Protein AF-A0A7W1RB55-F1 (afdb_monomer_lite)

Secondary structure (DSSP, 8-state):
---PPPPPPPPPPPS-PPPHHHHHHHHHHHHHHHHHHHHHHH-GGG--HHHHHHHHT--HHHHHTT-SSHHHHHHHHHHHHHHHHHHHHHHHHHHTTT-HHHHHHHHHHHHHHHHHH-HHHHHHHHTGGGGS-HHHHHHHHHHHHHHHHHHHGGGGG--SSSPPPTTHHHHHHHHHHHHHHHHHHS-----GGGGHHHHHHHHHHHHH-HHHHHHHHHSPPP-S-S-TTTHHHHS---TTTT--S---HHHHHHHHHHHHSTTB-HHHHHHHHT---HHHHHHHHHHHHHTTSEEE-SS-S-TTPPP-EEE-HHHHHHHHHH---

Radius of gyration: 25.39 Å; chains: 1; bounding box: 71×50×86 Å

pLDDT: mean 78.67, std 19.85, range [30.52, 98.31]

Foldseek 3Di:
DDDDDDDDDDDDDDDDDDPPVVVLVLLLVLLLVQLLVQCLVPNQVPDAPVSSCVSSVHDPVSCVVPAVGSLRSLLVSLVVLVVVLVVQLQVQLPVVPPPLLNSNLRSVLSNLVVCLVCVSSLCSNQPRLVVSDDVSVVVNVVVLVVQLVSLLVLQVVAPDPDGDPPCLSVVLSVVVSVVSNVVSPDPDPDRSLVCSLVSSLSSCCRRHHNVSSVVSVVDDRPPPPPCPPVVVPDDDDDLCPPPPDDCDPLNLQLLVQCVVPFFDFLVSSCVSSVPPDSVVSVVSQVSCVVVQQKDWPFPDPDPPTTTGIHGDPSNVSVNVVPPDD

Sequence (325 aa):
MYKTRAATPRLRPGPNGLPRGQVTEIQRSRMLAAAVDAVEEVGYARMTVAQVISRARVSRKTFYDVFADREDCFLAAFEQAVSQTRLIAREAYEREGDVWREGVRAALGRLLMFMDEEPGLAKLCVVEALAAGEKVLERRAQLLDEIAAVIDQGRHLTNTTREPPAVTAEGIVGGIFAVLHTRLLDEADEPLTDLLGPLMSMIVLPYLGARAASRELARPAMEVARDRQTRSQTRSRDPLEGLNMRLTYRTVRVLMVIAEHPGASNREIAEGSGIIDQGQISKLLNRLGRLNLVENRGEGQEKGAANAWHLTARGAQVERATRPR

Structure (mmCIF, N/CA/C/O backbone):
data_AF-A0A7W1RB55-F1
#
_entry.id   AF-A0A7W1RB55-F1
#
loop_
_atom_site.group_PDB
_atom_site.id
_atom_site.type_symbol
_atom_site.label_atom_id
_atom_site.label_alt_id
_atom_site.label_comp_id
_atom_site.label_asym_id
_atom_site.label_entity_id
_atom_site.label_seq_id
_atom_site.pdbx_PDB_ins_code
_atom_site.Cartn_x
_atom_site.Cartn_y
_atom_site.Cartn_z
_atom_site.occupancy
_atom_site.B_iso_or_equiv
_atom_site.auth_seq_id
_atom_site.auth_comp_id
_atom_site.auth_asym_id
_atom_site.auth_atom_id
_atom_site.pdbx_PDB_model_num
ATOM 1 N N . MET A 1 1 ? -48.364 18.499 55.612 1.00 36.53 1 MET A N 1
ATOM 2 C CA . MET A 1 1 ? -47.836 19.137 54.384 1.00 36.53 1 MET A CA 1
ATOM 3 C C . MET A 1 1 ? -46.536 18.448 53.982 1.00 36.53 1 MET A C 1
ATOM 5 O O . MET A 1 1 ? -45.501 18.749 54.557 1.00 36.53 1 MET A O 1
ATOM 9 N N . TYR A 1 2 ? -46.585 17.503 53.041 1.00 31.05 2 TYR A N 1
ATOM 10 C CA . TYR A 1 2 ? -45.396 16.899 52.425 1.00 31.05 2 TYR A CA 1
ATOM 11 C C . TYR A 1 2 ? -45.150 17.605 51.084 1.00 31.05 2 TYR A C 1
ATOM 13 O O . TYR A 1 2 ? -46.029 17.592 50.225 1.00 31.05 2 TYR A O 1
ATOM 21 N N . LYS A 1 3 ? -43.995 18.261 50.909 1.00 35.81 3 LYS A N 1
ATOM 22 C CA . LYS A 1 3 ? -43.579 18.844 49.621 1.00 35.81 3 LYS A CA 1
ATOM 23 C C . LYS A 1 3 ? -42.701 17.843 48.871 1.00 35.81 3 LYS A C 1
ATOM 25 O O . LYS A 1 3 ? -41.594 17.527 49.299 1.00 35.81 3 LYS A O 1
ATOM 30 N N . THR A 1 4 ? -43.223 17.366 47.748 1.00 34.31 4 THR A N 1
ATOM 31 C CA . THR A 1 4 ? -42.563 16.506 46.763 1.00 34.31 4 THR A CA 1
ATOM 32 C C . THR A 1 4 ? -41.369 17.222 46.128 1.00 34.31 4 THR A C 1
ATOM 34 O O . THR A 1 4 ? -41.477 18.358 45.669 1.00 34.31 4 THR A O 1
ATOM 37 N N . ARG A 1 5 ? -40.218 16.544 46.109 1.00 33.59 5 ARG A N 1
ATOM 38 C CA . ARG A 1 5 ? -38.954 16.997 45.515 1.00 33.59 5 ARG A CA 1
ATOM 39 C C . ARG A 1 5 ? -39.072 16.918 43.985 1.00 33.59 5 ARG A C 1
ATOM 41 O O . ARG A 1 5 ? -39.299 15.838 43.447 1.00 33.59 5 ARG A O 1
ATOM 48 N N . ALA A 1 6 ? -38.969 18.056 43.301 1.00 37.09 6 ALA A N 1
ATOM 49 C CA . ALA A 1 6 ? -39.063 18.144 41.844 1.00 37.09 6 ALA A CA 1
ATOM 50 C C . ALA A 1 6 ? -37.871 17.448 41.160 1.00 37.09 6 ALA A C 1
ATOM 52 O O . ALA A 1 6 ? -36.720 17.631 41.557 1.00 37.09 6 ALA A O 1
ATOM 53 N N . ALA A 1 7 ? -38.175 16.644 40.141 1.00 37.16 7 ALA A N 1
ATOM 54 C CA . ALA A 1 7 ? -37.214 15.927 39.314 1.00 37.16 7 ALA A CA 1
ATOM 55 C C . ALA A 1 7 ? -36.426 16.884 38.404 1.00 37.16 7 ALA A C 1
ATOM 57 O O . ALA A 1 7 ? -36.996 17.774 37.773 1.00 37.16 7 ALA A O 1
ATOM 58 N N . THR A 1 8 ? -35.114 16.674 38.314 1.00 34.88 8 THR A N 1
ATOM 59 C CA . THR A 1 8 ? -34.203 17.426 37.446 1.00 34.88 8 THR A CA 1
ATOM 60 C C . THR A 1 8 ? -34.515 17.141 35.967 1.00 34.88 8 THR A C 1
ATOM 62 O O . THR A 1 8 ? -34.673 15.969 35.605 1.00 34.88 8 THR A O 1
ATOM 65 N N . PRO A 1 9 ? -34.592 18.152 35.080 1.00 35.19 9 PRO A N 1
ATOM 66 C CA . PRO A 1 9 ? -34.928 17.927 33.678 1.00 35.19 9 PRO A CA 1
ATOM 67 C C . PRO A 1 9 ? -33.814 17.158 32.960 1.00 35.19 9 PRO A C 1
ATOM 69 O O . PRO A 1 9 ? -32.641 17.521 33.039 1.00 35.19 9 PRO A O 1
ATOM 72 N N . ARG A 1 10 ? -34.188 16.115 32.210 1.00 37.53 10 ARG A N 1
ATOM 73 C CA . ARG A 1 10 ? -33.305 15.469 31.230 1.00 37.53 10 ARG A CA 1
ATOM 74 C C . ARG A 1 10 ? -32.925 16.497 30.159 1.00 37.53 10 ARG A C 1
ATOM 76 O O . ARG A 1 10 ? -33.803 17.022 29.474 1.00 37.53 10 ARG A O 1
ATOM 83 N N . LEU A 1 11 ? -31.628 16.776 30.034 1.00 37.38 11 LEU A N 1
ATOM 84 C CA . LEU A 1 11 ? -31.062 17.643 28.999 1.00 37.38 11 LEU A CA 1
ATOM 85 C C . LEU A 1 11 ? -31.435 17.101 27.610 1.00 37.38 11 LEU A C 1
ATOM 87 O O . LEU A 1 11 ? -31.194 15.933 27.301 1.00 37.38 11 LEU A O 1
ATOM 91 N N . ARG A 1 12 ? -32.059 17.953 26.791 1.00 32.38 12 ARG A N 1
ATOM 92 C CA . ARG A 1 12 ? -32.382 17.663 25.389 1.00 32.38 12 ARG A CA 1
ATOM 93 C C . ARG A 1 12 ? -31.097 17.744 24.546 1.00 32.38 12 ARG A C 1
ATOM 95 O O . ARG A 1 12 ? -30.298 18.645 24.800 1.00 32.38 12 ARG A O 1
ATOM 102 N N . PRO A 1 13 ? -30.888 16.863 23.551 1.00 37.62 13 PRO A N 1
ATOM 103 C CA . PRO A 1 13 ? -29.784 17.004 22.602 1.00 37.62 13 PRO A CA 1
ATOM 104 C C . PRO A 1 13 ? -29.883 18.346 21.861 1.00 37.62 13 PRO A C 1
ATOM 106 O O . PRO A 1 13 ? -30.971 18.722 21.422 1.00 37.62 13 PRO A O 1
ATOM 109 N N . GLY A 1 14 ? -28.767 19.075 21.770 1.00 32.59 14 GLY A N 1
ATOM 110 C CA . GLY A 1 14 ? -28.704 20.404 21.155 1.00 32.59 14 GLY A CA 1
ATOM 111 C C . GLY A 1 14 ? -28.947 20.401 19.634 1.00 32.59 14 GLY A C 1
ATOM 112 O O . GLY A 1 14 ? -28.863 19.347 19.003 1.00 32.59 14 GLY A O 1
ATOM 113 N N . PRO A 1 15 ? -29.227 21.569 19.025 1.00 32.97 15 PRO A N 1
ATOM 114 C CA . PRO A 1 15 ? -29.816 21.664 17.683 1.00 32.97 15 PRO A CA 1
ATOM 115 C C . PRO A 1 15 ? -28.888 21.315 16.504 1.00 32.97 15 PRO A C 1
ATOM 117 O O . PRO A 1 15 ? -29.366 21.246 15.380 1.00 32.97 15 PRO A O 1
ATOM 120 N N . ASN A 1 16 ? -27.595 21.057 16.737 1.00 39.34 16 ASN A N 1
ATOM 121 C CA . ASN A 1 16 ? -26.584 20.876 15.683 1.00 39.34 16 ASN A CA 1
ATOM 122 C C . ASN A 1 16 ? -25.880 19.508 15.760 1.00 39.34 16 ASN A C 1
ATOM 124 O O . ASN A 1 16 ? -24.653 19.417 15.752 1.00 39.34 16 ASN A O 1
ATOM 128 N N . GLY A 1 17 ? -26.646 18.421 15.868 1.00 36.72 17 GLY A N 1
ATOM 129 C CA . GLY A 1 17 ? -26.086 17.080 15.692 1.00 36.72 17 GLY A CA 1
ATOM 130 C C . GLY A 1 17 ? -25.611 16.883 14.250 1.00 36.72 17 GLY A C 1
ATOM 131 O O . GLY A 1 17 ? -26.378 17.128 13.322 1.00 36.72 17 GLY A O 1
ATOM 132 N N . LEU A 1 18 ? -24.365 16.430 14.059 1.00 40.31 18 LEU A N 1
ATOM 133 C CA . LEU A 1 18 ? -23.869 15.999 12.747 1.00 40.31 18 LEU A CA 1
ATOM 134 C C . LEU A 1 18 ? -24.884 15.018 12.117 1.00 40.31 18 LEU A C 1
ATOM 136 O O . LEU A 1 18 ? -25.368 14.125 12.826 1.00 40.31 18 LEU A O 1
ATOM 140 N N . PRO A 1 19 ? -25.219 15.154 10.818 1.00 43.97 19 PRO A N 1
ATOM 141 C CA . PRO A 1 19 ? -26.064 14.203 10.107 1.00 43.97 19 PRO A CA 1
ATOM 142 C C . PRO A 1 19 ? -25.619 12.768 10.392 1.00 43.97 19 PRO A C 1
ATOM 144 O O . PRO A 1 19 ? -24.421 12.483 10.413 1.00 43.97 19 PRO A O 1
ATOM 147 N N . ARG A 1 20 ? -26.570 11.846 10.597 1.00 51.53 20 ARG A N 1
ATOM 148 C CA . ARG A 1 20 ? -26.267 10.452 10.977 1.00 51.53 20 ARG A CA 1
ATOM 149 C C . ARG A 1 20 ? -25.202 9.805 10.078 1.00 51.53 20 ARG A C 1
ATOM 151 O O . ARG A 1 20 ? -24.333 9.123 10.600 1.00 51.53 20 ARG A O 1
ATOM 158 N N . GLY A 1 21 ? -25.210 10.101 8.775 1.00 42.06 21 GLY A N 1
ATOM 159 C CA . GLY A 1 21 ? -24.186 9.633 7.833 1.00 42.06 21 GLY A CA 1
ATOM 160 C C . GLY A 1 21 ? -22.769 10.149 8.121 1.00 42.06 21 GLY A C 1
ATOM 161 O O . GLY A 1 21 ? -21.821 9.376 8.062 1.00 42.06 21 GLY A O 1
ATOM 162 N N . GLN A 1 22 ? -22.609 11.414 8.525 1.00 43.72 22 GLN A N 1
ATOM 163 C CA . GLN A 1 22 ? -21.301 11.970 8.904 1.00 43.72 22 GLN A CA 1
ATOM 164 C C . GLN A 1 22 ? -20.783 11.374 10.219 1.00 43.72 22 GLN A C 1
ATOM 166 O O . GLN A 1 22 ? -19.585 11.147 10.371 1.00 43.72 22 GLN A O 1
ATOM 171 N N . VAL A 1 23 ? -21.677 11.078 11.169 1.00 53.38 23 VAL A N 1
ATOM 172 C CA . VAL A 1 23 ? -21.309 10.384 12.415 1.00 53.38 23 VAL A CA 1
ATOM 173 C C . VAL A 1 23 ? -20.821 8.966 12.120 1.00 53.38 23 VAL A C 1
ATOM 175 O O . VAL A 1 23 ? -19.808 8.550 12.682 1.00 53.38 23 VAL A O 1
ATOM 178 N N . THR A 1 24 ? -21.509 8.248 11.230 1.00 68.69 24 THR A N 1
ATOM 179 C CA . THR A 1 24 ? -21.114 6.904 10.797 1.00 68.69 24 THR A CA 1
ATOM 180 C C . THR A 1 24 ? -19.767 6.921 10.079 1.00 68.69 24 THR A C 1
ATOM 182 O O . THR A 1 24 ? -18.925 6.083 10.387 1.00 68.69 24 THR A O 1
ATOM 185 N N . GLU A 1 25 ? -19.509 7.903 9.211 1.00 66.19 25 GLU A N 1
ATOM 186 C CA . GLU A 1 25 ? -18.226 8.018 8.508 1.00 66.19 25 GLU A CA 1
ATOM 187 C C . GLU A 1 25 ? -17.067 8.299 9.472 1.00 66.19 25 GLU A C 1
ATOM 189 O O . GLU A 1 25 ? -16.068 7.588 9.475 1.00 66.19 25 GLU A O 1
ATOM 194 N N . ILE A 1 26 ? -17.232 9.243 10.405 1.00 66.56 26 ILE A N 1
ATOM 195 C CA . ILE A 1 26 ? -16.213 9.527 11.429 1.00 66.56 26 ILE A CA 1
ATOM 196 C C . ILE A 1 26 ? -15.944 8.294 12.308 1.00 66.56 26 ILE A C 1
ATOM 198 O O . ILE A 1 26 ? -14.805 8.042 12.714 1.00 66.56 26 ILE A O 1
ATOM 202 N N . GLN A 1 27 ? -16.982 7.523 12.645 1.00 71.38 27 GLN A N 1
ATOM 203 C CA . GLN A 1 27 ? -16.829 6.271 13.389 1.00 71.38 27 GLN A CA 1
ATOM 204 C C . GLN A 1 27 ? -16.103 5.211 12.560 1.00 71.38 27 GLN A C 1
ATOM 206 O O . GLN A 1 27 ? -15.213 4.551 13.097 1.00 71.38 27 GLN A O 1
ATOM 211 N N . ARG A 1 28 ? -16.429 5.089 11.269 1.00 80.56 28 ARG A N 1
ATOM 212 C CA . ARG A 1 28 ? -15.748 4.206 10.321 1.00 80.56 28 ARG A CA 1
ATOM 213 C C . ARG A 1 28 ? -14.266 4.553 10.245 1.00 80.56 28 ARG A C 1
ATOM 215 O O . ARG A 1 28 ? -13.452 3.697 10.575 1.00 80.56 28 ARG A O 1
ATOM 222 N N . SER A 1 29 ? -13.901 5.805 9.964 1.00 76.38 29 SER A N 1
ATOM 223 C CA . SER A 1 29 ? -12.493 6.225 9.888 1.00 76.38 29 SER A CA 1
ATOM 224 C C . SER A 1 29 ? -11.733 5.965 11.196 1.00 76.38 29 SER A C 1
ATOM 226 O O . SER A 1 29 ? -10.581 5.537 11.175 1.00 76.38 29 SER A O 1
ATOM 228 N N . ARG A 1 30 ? -12.375 6.160 12.360 1.00 80.56 30 ARG A N 1
ATOM 229 C CA . ARG A 1 30 ? -11.776 5.834 13.670 1.00 80.56 30 ARG A CA 1
ATOM 230 C C . ARG A 1 30 ? -11.544 4.340 13.865 1.00 80.56 30 ARG A C 1
ATOM 232 O O . ARG A 1 30 ? -10.548 3.976 14.484 1.00 80.56 30 ARG A O 1
ATOM 239 N N . MET A 1 31 ? -12.458 3.493 13.397 1.00 85.94 31 MET A N 1
ATOM 240 C CA . MET A 1 31 ? -12.297 2.038 13.450 1.00 85.94 31 MET A CA 1
ATOM 241 C C . MET A 1 31 ? -11.180 1.566 12.520 1.00 85.94 31 MET A C 1
ATOM 243 O O . MET A 1 31 ? -10.375 0.746 12.946 1.00 85.94 31 MET A O 1
ATOM 247 N N . LEU A 1 32 ? -11.069 2.139 11.319 1.00 87.12 32 LEU A N 1
ATOM 248 C CA . LEU A 1 32 ? -9.989 1.818 10.382 1.00 87.12 32 LEU A CA 1
ATOM 249 C C . LEU A 1 32 ? -8.620 2.228 10.937 1.00 87.12 32 LEU A C 1
ATOM 251 O O . LEU A 1 32 ? -7.720 1.399 11.001 1.00 87.12 32 LEU A O 1
ATOM 255 N N . ALA A 1 33 ? -8.484 3.452 11.457 1.00 81.12 33 ALA A N 1
ATOM 256 C CA . ALA A 1 33 ? -7.250 3.886 12.118 1.00 81.12 33 ALA A CA 1
ATOM 257 C C . ALA A 1 33 ? -6.893 2.997 13.326 1.00 81.12 33 ALA A C 1
ATOM 259 O O . ALA A 1 33 ? -5.743 2.617 13.510 1.00 81.12 33 ALA A O 1
ATOM 260 N N . ALA A 1 34 ? -7.889 2.604 14.126 1.00 84.50 34 ALA A N 1
ATOM 261 C CA . ALA A 1 34 ? -7.686 1.695 15.251 1.00 84.50 34 ALA A CA 1
ATOM 262 C C . ALA A 1 34 ? -7.273 0.275 14.828 1.00 84.50 34 ALA A C 1
ATOM 264 O O . ALA A 1 34 ? -6.582 -0.396 15.596 1.00 84.50 34 ALA A O 1
ATOM 265 N N . ALA A 1 35 ? -7.710 -0.189 13.655 1.00 86.50 35 ALA A N 1
ATOM 266 C CA . ALA A 1 35 ? -7.278 -1.457 13.079 1.00 86.50 35 ALA A CA 1
ATOM 267 C C . ALA A 1 35 ? -5.817 -1.377 12.623 1.00 86.50 35 ALA A C 1
ATOM 269 O O . ALA A 1 35 ? -5.037 -2.243 13.008 1.00 86.50 35 ALA A O 1
ATOM 270 N N . VAL A 1 36 ? -5.424 -0.308 11.918 1.00 83.25 36 VAL A N 1
ATOM 271 C CA . VAL A 1 36 ? -4.020 -0.050 11.540 1.00 83.25 36 VAL A CA 1
ATOM 272 C C . VAL A 1 36 ? -3.124 -0.037 12.781 1.00 83.25 36 VAL A C 1
ATOM 274 O O . VAL A 1 36 ? -2.161 -0.793 12.837 1.00 83.25 36 VAL A O 1
ATOM 277 N N . ASP A 1 37 ? -3.491 0.733 13.811 1.00 83.44 37 ASP A N 1
ATOM 278 C CA . ASP A 1 37 ? -2.740 0.811 15.073 1.00 83.44 37 ASP A CA 1
ATOM 279 C C . ASP A 1 37 ? -2.620 -0.562 15.761 1.00 83.44 37 ASP A C 1
ATOM 281 O O . ASP A 1 37 ? -1.588 -0.896 16.339 1.00 83.44 37 ASP A O 1
ATOM 285 N N . ALA A 1 38 ? -3.688 -1.366 15.743 1.00 86.50 38 ALA A N 1
ATOM 286 C CA . ALA A 1 38 ? -3.674 -2.692 16.353 1.00 86.50 38 ALA A CA 1
ATOM 287 C C . ALA A 1 38 ? -2.774 -3.665 15.580 1.00 86.50 38 ALA A C 1
ATOM 289 O O . ALA A 1 38 ? -2.050 -4.440 16.198 1.00 86.50 38 ALA A O 1
ATOM 290 N N . VAL A 1 39 ? -2.819 -3.624 14.250 1.00 84.75 39 VAL A N 1
ATOM 291 C CA . VAL A 1 39 ? -1.980 -4.448 13.374 1.00 84.75 39 VAL A CA 1
ATOM 292 C C . VAL A 1 39 ? -0.514 -4.053 13.511 1.00 84.75 39 VAL A C 1
ATOM 294 O O . VAL A 1 39 ? 0.329 -4.927 13.646 1.00 84.75 39 VAL A O 1
ATOM 297 N N . GLU A 1 40 ? -0.211 -2.759 13.563 1.00 83.81 40 GLU A N 1
ATOM 298 C CA . GLU A 1 40 ? 1.147 -2.254 13.787 1.00 83.81 40 GLU A CA 1
ATOM 299 C C . GLU A 1 40 ? 1.728 -2.755 15.123 1.00 83.81 40 GLU A C 1
ATOM 301 O O . GLU A 1 40 ? 2.895 -3.131 15.196 1.00 83.81 40 GLU A O 1
ATOM 306 N N . GLU A 1 41 ? 0.909 -2.801 16.179 1.00 85.00 41 GLU A N 1
ATOM 307 C CA . GLU A 1 41 ? 1.349 -3.207 17.518 1.00 85.00 41 GLU A CA 1
ATOM 308 C C . GLU A 1 41 ? 1.471 -4.730 17.684 1.00 85.00 41 GLU A C 1
ATOM 310 O O . GLU A 1 41 ? 2.414 -5.213 18.312 1.00 85.00 41 GLU A O 1
ATOM 315 N N . VAL A 1 42 ? 0.496 -5.502 17.188 1.00 85.38 42 VAL A N 1
ATOM 316 C CA . VAL A 1 42 ? 0.405 -6.942 17.489 1.00 85.38 42 VAL A CA 1
ATOM 317 C C . VAL A 1 42 ? 0.353 -7.853 16.264 1.00 85.38 42 VAL A C 1
ATOM 319 O O . VAL A 1 42 ? 0.407 -9.071 16.453 1.00 85.38 42 VAL A O 1
ATOM 322 N N . GLY A 1 43 ? 0.301 -7.316 15.048 1.00 87.88 43 GLY A N 1
ATOM 323 C CA . GLY A 1 43 ? 0.075 -8.060 13.805 1.00 87.88 43 GLY A CA 1
ATOM 324 C C . GLY A 1 43 ? -1.380 -8.514 13.641 1.00 87.88 43 GLY A C 1
ATOM 325 O O . GLY A 1 43 ? -2.139 -8.628 14.612 1.00 87.88 43 GLY A O 1
ATOM 326 N N . TYR A 1 44 ? -1.790 -8.830 12.412 1.00 92.06 44 TYR A N 1
ATOM 327 C CA . TYR A 1 44 ? -3.155 -9.258 12.102 1.00 92.06 44 TYR A CA 1
ATOM 328 C C . TYR A 1 44 ? -3.545 -10.535 12.847 1.00 92.06 44 TYR A C 1
ATOM 330 O O . TYR A 1 44 ? -4.656 -10.636 13.373 1.00 92.06 44 TYR A O 1
ATOM 338 N N . ALA A 1 45 ? -2.634 -11.508 12.944 1.00 92.56 45 ALA A N 1
ATOM 339 C CA . ALA A 1 45 ? -2.908 -12.796 13.583 1.00 92.56 45 ALA A CA 1
ATOM 340 C C . ALA A 1 45 ? -3.398 -12.648 15.036 1.00 92.56 45 ALA A C 1
ATOM 342 O O . ALA A 1 45 ? -4.232 -13.430 15.490 1.00 92.56 45 ALA A O 1
ATOM 343 N N . ARG A 1 46 ? -2.921 -11.621 15.753 1.00 93.06 46 ARG A N 1
ATOM 344 C CA . ARG A 1 46 ? -3.307 -11.333 17.145 1.00 93.06 46 ARG A CA 1
ATOM 345 C C . ARG A 1 46 ? -4.298 -10.177 17.279 1.00 93.06 46 ARG A C 1
ATOM 347 O O . ARG A 1 46 ? -4.740 -9.897 18.393 1.00 93.06 46 ARG A O 1
ATOM 354 N N . MET A 1 47 ? -4.669 -9.516 16.183 1.00 93.62 47 MET A N 1
ATOM 355 C CA . MET A 1 47 ? -5.670 -8.453 16.196 1.00 93.62 47 MET A CA 1
ATOM 356 C C . MET A 1 47 ? -7.060 -9.015 16.520 1.00 93.62 47 MET A C 1
ATOM 358 O O . MET A 1 47 ? -7.544 -9.956 15.884 1.00 93.62 47 MET A O 1
ATOM 362 N N . THR A 1 48 ? -7.747 -8.371 17.465 1.00 96.44 48 THR A N 1
ATOM 363 C CA . THR A 1 48 ? -9.116 -8.709 17.881 1.00 96.44 48 THR A CA 1
ATOM 364 C C . THR A 1 48 ? -10.089 -7.544 17.689 1.00 96.44 48 THR A C 1
ATOM 366 O O . THR A 1 48 ? -9.732 -6.372 17.805 1.00 96.44 48 THR A O 1
ATOM 369 N N . VAL A 1 49 ? -11.375 -7.853 17.495 1.00 97.56 49 VAL A N 1
ATOM 370 C CA . VAL A 1 49 ? -12.443 -6.835 17.437 1.00 97.56 49 VAL A CA 1
ATOM 371 C C . VAL A 1 49 ? -12.502 -6.007 18.732 1.00 97.56 49 VAL A C 1
ATOM 373 O O . VAL A 1 49 ? -12.711 -4.799 18.692 1.00 97.56 49 VAL A O 1
ATOM 376 N N . ALA A 1 50 ? -12.263 -6.621 19.897 1.00 95.75 50 ALA A N 1
ATOM 377 C CA . ALA A 1 50 ? -12.271 -5.921 21.187 1.00 95.75 50 ALA A CA 1
ATOM 378 C C . ALA A 1 50 ? -11.186 -4.834 21.280 1.00 95.75 50 ALA A C 1
ATOM 380 O O . ALA A 1 50 ? -11.438 -3.737 21.782 1.00 95.75 50 ALA A O 1
ATOM 381 N N . GLN A 1 51 ? -9.997 -5.127 20.757 1.00 91.81 51 GLN A N 1
ATOM 382 C CA . GLN A 1 51 ? -8.890 -4.185 20.628 1.00 91.81 51 GLN A CA 1
ATOM 383 C C . GLN A 1 51 ? -9.252 -2.998 19.725 1.00 91.81 51 GLN A C 1
ATOM 385 O O . GLN A 1 51 ? -9.029 -1.852 20.118 1.00 91.81 51 GLN A O 1
ATOM 390 N N . VAL A 1 52 ? -9.857 -3.259 18.560 1.00 88.88 52 VAL A N 1
ATOM 391 C CA . VAL A 1 52 ? -10.305 -2.207 17.631 1.00 88.88 52 VAL A CA 1
ATOM 392 C C . VAL A 1 52 ? -11.391 -1.344 18.274 1.00 88.88 52 VAL A C 1
ATOM 394 O O . VAL A 1 52 ? -11.254 -0.126 18.313 1.00 88.88 52 VAL A O 1
ATOM 397 N N . ILE A 1 53 ? -12.420 -1.953 18.873 1.00 90.62 53 ILE A N 1
ATOM 398 C CA . ILE A 1 53 ? -13.498 -1.253 19.594 1.00 90.62 53 ILE A CA 1
ATOM 399 C C . ILE A 1 53 ? -12.933 -0.342 20.691 1.00 90.62 53 ILE A C 1
ATOM 401 O O . ILE A 1 53 ? -13.334 0.819 20.801 1.00 90.62 53 ILE A O 1
ATOM 405 N N . SER A 1 54 ? -11.998 -0.859 21.496 1.00 86.19 54 SER A N 1
ATOM 406 C CA . SER A 1 54 ? -11.377 -0.128 22.605 1.00 86.19 54 SER A CA 1
ATOM 407 C C . SER A 1 54 ? -10.586 1.088 22.112 1.00 86.19 54 SER A C 1
ATOM 409 O O . SER A 1 54 ? -10.812 2.209 22.579 1.00 86.19 54 SER A O 1
ATOM 411 N N . ARG A 1 55 ? -9.717 0.899 21.107 1.00 87.50 55 ARG A N 1
ATOM 412 C CA . ARG A 1 55 ? -8.910 1.974 20.502 1.00 87.50 55 ARG A CA 1
ATOM 413 C C . ARG A 1 55 ? -9.782 3.006 19.785 1.00 87.50 55 ARG A C 1
ATOM 415 O O . ARG A 1 55 ? -9.626 4.209 20.005 1.00 87.50 55 ARG A O 1
ATOM 422 N N . ALA A 1 56 ? -10.759 2.543 19.008 1.00 79.19 56 ALA A N 1
ATOM 423 C CA . ALA A 1 56 ? -11.695 3.389 18.281 1.00 79.19 56 ALA A CA 1
ATOM 424 C C . ALA A 1 56 ? -12.698 4.088 19.201 1.00 79.19 56 ALA A C 1
ATOM 426 O O . ALA A 1 56 ? -13.305 5.064 18.770 1.00 79.19 56 ALA A O 1
ATOM 427 N N . ARG A 1 57 ? -12.867 3.640 20.455 1.00 82.50 57 ARG A N 1
ATOM 428 C CA . ARG A 1 57 ? -13.861 4.118 21.435 1.00 82.50 57 ARG A CA 1
ATOM 429 C C . ARG A 1 57 ? -15.279 4.132 20.860 1.00 82.50 57 ARG A C 1
ATOM 431 O O . ARG A 1 57 ? -15.967 5.157 20.891 1.00 82.50 57 ARG A O 1
ATOM 438 N N . VAL A 1 58 ? -15.679 3.002 20.294 1.00 82.50 58 VAL A N 1
ATOM 439 C CA . VAL A 1 58 ? -17.041 2.742 19.810 1.00 82.50 58 VAL A CA 1
ATOM 440 C C . VAL A 1 58 ? -17.680 1.642 20.654 1.00 82.50 58 VAL A C 1
ATOM 442 O O . VAL A 1 58 ? -17.007 1.001 21.458 1.00 82.50 58 VAL A O 1
ATOM 445 N N . SER A 1 59 ? -18.989 1.429 20.523 1.00 84.44 59 SER A N 1
ATOM 446 C CA . SER A 1 59 ? -19.629 0.268 21.147 1.00 84.44 59 SER A CA 1
ATOM 447 C C . SER A 1 59 ? -19.442 -0.979 20.277 1.00 84.44 59 SER A C 1
ATOM 449 O O . SER A 1 59 ? -19.228 -0.874 19.070 1.00 84.44 59 SER A O 1
ATOM 451 N N . ARG A 1 60 ? -19.599 -2.172 20.864 1.00 91.44 60 ARG A N 1
ATOM 452 C CA . ARG A 1 60 ? -19.640 -3.424 20.090 1.00 91.44 60 ARG A CA 1
ATOM 453 C C . ARG A 1 60 ? -20.741 -3.411 19.032 1.00 91.44 60 ARG A C 1
ATOM 455 O O . ARG A 1 60 ? -20.503 -3.856 17.919 1.00 91.44 60 ARG A O 1
ATOM 462 N N . LYS A 1 61 ? -21.917 -2.875 19.372 1.00 90.69 61 LYS A N 1
ATOM 463 C CA . LYS A 1 61 ? -23.029 -2.728 18.429 1.00 90.69 61 LYS A CA 1
ATOM 464 C C . LYS A 1 61 ? -22.622 -1.848 17.243 1.00 90.69 61 LYS A C 1
ATOM 466 O O . LYS A 1 61 ? -22.766 -2.271 16.114 1.00 90.69 61 LYS A O 1
ATOM 471 N N . THR A 1 62 ? -22.013 -0.694 17.514 1.00 88.31 62 THR A N 1
ATOM 472 C CA . THR A 1 62 ? -21.531 0.240 16.482 1.00 88.31 62 THR A CA 1
ATOM 473 C C . THR A 1 62 ? -20.512 -0.394 15.538 1.00 88.31 62 THR A C 1
ATOM 475 O O . THR A 1 62 ? -20.542 -0.101 14.352 1.00 88.31 62 THR A O 1
ATOM 478 N N . PHE A 1 63 ? -19.619 -1.252 16.043 1.00 92.19 63 PHE A N 1
ATOM 479 C CA . PHE A 1 63 ? -18.690 -1.985 15.182 1.00 92.19 63 PHE A CA 1
ATOM 480 C C . PHE A 1 63 ? -19.443 -2.919 14.234 1.00 92.19 63 PHE A C 1
ATOM 482 O O . PHE A 1 63 ? -19.265 -2.817 13.028 1.00 92.19 63 PHE A O 1
ATOM 489 N N . TYR A 1 64 ? -20.326 -3.767 14.770 1.00 94.69 64 TYR A N 1
ATOM 490 C CA . TYR A 1 64 ? -21.071 -4.738 13.961 1.00 94.69 64 TYR A CA 1
ATOM 491 C C . TYR A 1 64 ? -22.158 -4.120 13.070 1.00 94.69 64 TYR A C 1
ATOM 493 O O . TYR A 1 64 ? -22.596 -4.756 12.120 1.00 94.69 64 TYR A O 1
ATOM 501 N N . ASP A 1 65 ? -22.567 -2.878 13.336 1.00 91.25 65 ASP A N 1
ATOM 502 C CA . ASP A 1 65 ? -23.412 -2.103 12.422 1.00 91.25 65 ASP A CA 1
ATOM 503 C C . ASP A 1 65 ? -22.631 -1.662 11.154 1.00 91.25 65 ASP A C 1
ATOM 505 O O . ASP A 1 65 ? -23.253 -1.277 10.166 1.00 91.25 65 ASP A O 1
ATOM 509 N N . VAL A 1 66 ? -21.287 -1.685 11.173 1.00 88.75 66 VAL A N 1
ATOM 510 C CA . VAL A 1 66 ? -20.416 -1.224 10.069 1.00 88.75 66 VAL A CA 1
ATOM 511 C C . VAL A 1 66 ? -19.587 -2.348 9.448 1.00 88.75 66 VAL A C 1
ATOM 513 O O . VAL A 1 66 ? -19.375 -2.321 8.238 1.00 88.75 66 VAL A O 1
ATOM 516 N N . PHE A 1 67 ? -19.112 -3.300 10.253 1.00 96.00 67 PHE A N 1
ATOM 517 C CA . PHE A 1 67 ? -18.250 -4.396 9.819 1.00 96.00 67 PHE A CA 1
ATOM 518 C C . PHE A 1 67 ? -18.766 -5.740 10.316 1.00 96.00 67 PHE A C 1
ATOM 520 O O . PHE A 1 67 ? -19.124 -5.876 11.487 1.00 96.00 67 PHE A O 1
ATOM 527 N N . ALA A 1 68 ? -18.744 -6.752 9.454 1.00 96.00 68 ALA A N 1
ATOM 528 C CA . ALA A 1 68 ? -19.186 -8.095 9.826 1.00 96.00 68 ALA A CA 1
ATOM 529 C C . ALA A 1 68 ? -18.268 -8.733 10.884 1.00 96.00 68 ALA A C 1
ATOM 531 O O . ALA A 1 68 ? -18.734 -9.383 11.820 1.00 96.00 68 ALA A O 1
ATOM 532 N N . ASP A 1 69 ? -16.959 -8.528 10.749 1.00 95.75 69 ASP A N 1
ATOM 533 C CA . ASP A 1 69 ? -15.928 -9.125 11.590 1.00 95.75 69 ASP A CA 1
ATOM 534 C C . ASP A 1 69 ? -14.605 -8.334 11.485 1.00 95.75 69 ASP A C 1
ATOM 536 O O . ASP A 1 69 ? -14.547 -7.204 10.989 1.00 95.75 69 ASP A O 1
ATOM 540 N N . ARG A 1 70 ? -13.521 -8.911 12.016 1.00 95.50 70 ARG A N 1
ATOM 541 C CA . ARG A 1 70 ? -12.183 -8.309 11.969 1.00 95.50 70 ARG A CA 1
ATOM 542 C C . ARG A 1 70 ? -11.554 -8.328 10.570 1.00 95.50 70 ARG A C 1
ATOM 544 O O . ARG A 1 70 ? -10.744 -7.450 10.295 1.00 95.50 70 ARG A O 1
ATOM 551 N N . GLU A 1 71 ? -11.890 -9.314 9.737 1.00 97.38 71 GLU A N 1
ATOM 552 C CA . GLU A 1 71 ? -11.380 -9.437 8.367 1.00 97.38 71 GLU A CA 1
ATOM 553 C C . GLU A 1 71 ? -12.001 -8.345 7.498 1.00 97.38 71 GLU A C 1
ATOM 555 O O . GLU A 1 71 ? -11.280 -7.632 6.814 1.00 97.38 71 GLU A O 1
ATOM 560 N N . ASP A 1 72 ? -13.311 -8.132 7.607 1.00 97.44 72 ASP A N 1
ATOM 561 C CA . ASP A 1 72 ? -14.037 -7.069 6.908 1.00 97.44 72 ASP A CA 1
ATOM 562 C C . ASP A 1 72 ? -13.539 -5.666 7.309 1.00 97.44 72 ASP A C 1
ATOM 564 O O . ASP A 1 72 ? -13.312 -4.794 6.469 1.00 97.44 72 ASP A O 1
ATOM 568 N N . CYS A 1 73 ? -13.263 -5.460 8.602 1.00 95.62 73 CYS A N 1
ATOM 569 C CA . CYS A 1 73 ? -12.647 -4.223 9.085 1.00 95.62 73 CYS A CA 1
ATOM 570 C C . CYS A 1 73 ? -11.217 -4.028 8.547 1.00 95.62 73 CYS A C 1
ATOM 572 O O . CYS A 1 73 ? -10.859 -2.917 8.150 1.00 95.62 73 CYS A O 1
ATOM 574 N N . PHE A 1 74 ? -10.410 -5.094 8.501 1.00 96.38 74 PHE A N 1
ATOM 575 C CA . PHE A 1 74 ? -9.065 -5.042 7.927 1.00 96.38 74 PHE A CA 1
ATOM 576 C C . PHE A 1 74 ? -9.105 -4.765 6.425 1.00 96.38 74 PHE A C 1
ATOM 578 O O . PHE A 1 74 ? -8.375 -3.899 5.954 1.00 96.38 74 PHE A O 1
ATOM 585 N N . LEU A 1 75 ? -9.977 -5.449 5.682 1.00 97.19 75 LEU A N 1
ATOM 586 C CA . LEU A 1 75 ? -10.163 -5.257 4.247 1.00 97.19 75 LEU A CA 1
ATOM 587 C C . LEU A 1 75 ? -10.519 -3.804 3.932 1.00 97.19 75 LEU A C 1
ATOM 589 O O . LEU A 1 75 ? -9.953 -3.210 3.023 1.00 97.19 75 LEU A O 1
ATOM 593 N N . ALA A 1 76 ? -11.398 -3.190 4.723 1.00 94.44 76 ALA A N 1
ATOM 594 C CA . ALA A 1 76 ? -11.726 -1.781 4.556 1.00 94.44 76 ALA A CA 1
ATOM 595 C C . ALA A 1 76 ? -10.532 -0.843 4.835 1.00 94.44 76 ALA A C 1
ATOM 597 O O . ALA A 1 76 ? -10.397 0.180 4.164 1.00 94.44 76 ALA A O 1
ATOM 598 N N . ALA A 1 77 ? -9.653 -1.180 5.788 1.00 89.94 77 ALA A N 1
ATOM 599 C CA . ALA A 1 77 ? -8.422 -0.423 6.033 1.00 89.94 77 ALA A CA 1
ATOM 600 C C . ALA A 1 77 ? -7.412 -0.608 4.886 1.00 89.94 77 ALA A C 1
ATOM 602 O O . ALA A 1 77 ? -6.804 0.366 4.439 1.00 89.94 77 ALA A O 1
ATOM 603 N N . PHE A 1 78 ? -7.288 -1.834 4.374 1.00 93.75 78 PHE A N 1
ATOM 604 C CA . PHE A 1 78 ? -6.494 -2.169 3.196 1.00 93.75 78 PHE A CA 1
ATOM 605 C C . PHE A 1 78 ? -6.969 -1.380 1.968 1.00 93.75 78 PHE A C 1
ATOM 607 O O . PHE A 1 78 ? -6.168 -0.680 1.358 1.00 93.75 78 PHE A O 1
ATOM 614 N N . GLU A 1 79 ? -8.270 -1.372 1.663 1.00 93.50 79 GLU A N 1
ATOM 615 C CA . GLU A 1 79 ? -8.827 -0.600 0.542 1.00 93.50 79 GLU A CA 1
ATOM 616 C C . GLU A 1 79 ? -8.596 0.905 0.677 1.00 93.50 79 GLU A C 1
ATOM 618 O O . GLU A 1 79 ? -8.332 1.587 -0.318 1.00 93.50 79 GLU A O 1
ATOM 623 N N . GLN A 1 80 ? -8.674 1.442 1.897 1.00 88.19 80 GLN A N 1
ATOM 624 C CA . GLN A 1 80 ? -8.373 2.851 2.134 1.00 88.19 80 GLN A CA 1
ATOM 625 C C . GLN A 1 80 ? -6.905 3.162 1.801 1.00 88.19 80 GLN A C 1
ATOM 627 O O . GLN A 1 80 ? -6.635 4.141 1.102 1.00 88.19 80 GLN A O 1
ATOM 632 N N . ALA A 1 81 ? -5.968 2.322 2.246 1.00 87.81 81 ALA A N 1
ATOM 633 C CA . ALA A 1 81 ? -4.545 2.479 1.949 1.00 87.81 81 ALA A CA 1
ATOM 634 C C . ALA A 1 81 ? -4.241 2.286 0.450 1.00 87.81 81 ALA A C 1
ATOM 636 O O . ALA A 1 81 ? -3.497 3.067 -0.149 1.00 87.81 81 ALA A O 1
ATOM 637 N N . VAL A 1 82 ? -4.876 1.306 -0.199 1.00 90.44 82 VAL A N 1
ATOM 638 C CA . VAL A 1 82 ? -4.777 1.079 -1.651 1.00 90.44 82 VAL A CA 1
ATOM 639 C C . VAL A 1 82 ? -5.311 2.276 -2.439 1.00 90.44 82 VAL A C 1
ATOM 641 O O . VAL A 1 82 ? -4.697 2.712 -3.408 1.00 90.44 82 VAL A O 1
ATOM 644 N N . SER A 1 83 ? -6.421 2.872 -2.006 1.00 88.12 83 SER A N 1
ATOM 645 C CA . SER A 1 83 ? -6.987 4.062 -2.653 1.00 88.12 83 SER A CA 1
ATOM 646 C C . SER A 1 83 ? -6.050 5.270 -2.555 1.00 88.12 83 SER A C 1
ATOM 648 O O . SER A 1 83 ? -5.853 5.983 -3.542 1.00 88.12 83 SER A O 1
ATOM 650 N N . GLN A 1 84 ? -5.433 5.482 -1.387 1.00 85.75 84 GLN A N 1
ATOM 651 C CA . GLN A 1 84 ? -4.449 6.548 -1.172 1.00 85.75 84 GLN A CA 1
ATOM 652 C C . GLN A 1 84 ? -3.200 6.348 -2.038 1.00 85.75 84 GLN A C 1
ATOM 654 O O . GLN A 1 84 ? -2.787 7.265 -2.750 1.00 85.75 84 GLN A O 1
ATOM 659 N N . THR A 1 85 ? -2.635 5.139 -2.032 1.00 87.81 85 THR A N 1
ATOM 660 C CA . THR A 1 85 ? -1.441 4.796 -2.822 1.00 87.81 85 THR A CA 1
ATOM 661 C C . THR A 1 85 ? -1.701 4.880 -4.327 1.00 87.81 85 THR A C 1
ATOM 663 O O . THR A 1 85 ? -0.885 5.428 -5.068 1.00 87.81 85 THR A O 1
ATOM 666 N N . ARG A 1 86 ? -2.878 4.445 -4.792 1.00 91.12 86 ARG A N 1
ATOM 667 C CA . ARG A 1 86 ? -3.302 4.582 -6.193 1.00 91.12 86 ARG A CA 1
ATOM 668 C C . ARG A 1 86 ? -3.387 6.044 -6.630 1.00 91.12 86 ARG A C 1
ATOM 670 O O . ARG A 1 86 ? -2.995 6.356 -7.752 1.00 91.12 86 ARG A O 1
ATOM 677 N N . LEU A 1 87 ? -3.904 6.935 -5.781 1.00 89.00 87 LEU A N 1
ATOM 678 C CA . LEU A 1 87 ? -3.988 8.365 -6.086 1.00 89.00 87 LEU A CA 1
ATOM 679 C C . LEU A 1 87 ? -2.592 8.971 -6.280 1.00 89.00 87 LEU A C 1
ATOM 681 O O . LEU A 1 87 ? -2.317 9.523 -7.342 1.00 89.00 87 LEU A O 1
ATOM 685 N N . ILE A 1 88 ? -1.699 8.805 -5.299 1.00 89.00 88 ILE A N 1
ATOM 686 C CA . ILE A 1 88 ? -0.353 9.397 -5.362 1.00 89.00 88 ILE A CA 1
ATOM 687 C C . ILE A 1 88 ? 0.492 8.812 -6.501 1.00 89.00 88 ILE A C 1
ATOM 689 O O . ILE A 1 88 ? 1.269 9.544 -7.113 1.00 89.00 88 ILE A O 1
ATOM 693 N N . ALA A 1 89 ? 0.337 7.518 -6.802 1.00 92.56 89 ALA A N 1
ATOM 694 C CA . ALA A 1 89 ? 1.048 6.854 -7.888 1.00 92.56 89 ALA A CA 1
ATOM 695 C C . ALA A 1 89 ? 0.559 7.351 -9.250 1.00 92.56 89 ALA A C 1
ATOM 697 O O . ALA A 1 89 ? 1.377 7.681 -10.105 1.00 92.56 89 ALA A O 1
ATOM 698 N N . ARG A 1 90 ? -0.764 7.464 -9.433 1.00 92.69 90 ARG A N 1
ATOM 699 C CA . ARG A 1 90 ? -1.362 7.954 -10.679 1.00 92.69 90 ARG A CA 1
ATOM 700 C C . ARG A 1 90 ? -0.960 9.394 -10.970 1.00 92.69 90 ARG A C 1
ATOM 702 O O . ARG A 1 90 ? -0.473 9.667 -12.057 1.00 92.69 90 ARG A O 1
ATOM 709 N N . GLU A 1 91 ? -1.086 10.295 -9.997 1.00 92.00 91 GLU A N 1
ATOM 710 C CA . GLU A 1 91 ? -0.686 11.693 -10.193 1.00 92.00 91 GLU A CA 1
ATOM 711 C C . GLU A 1 91 ? 0.806 11.830 -10.528 1.00 92.00 91 GLU A C 1
ATOM 713 O O . GLU A 1 91 ? 1.200 12.727 -11.269 1.00 92.00 91 GLU A O 1
ATOM 718 N N . ALA A 1 92 ? 1.655 10.970 -9.961 1.00 92.19 92 ALA A N 1
ATOM 719 C CA . ALA A 1 92 ? 3.079 10.954 -10.270 1.00 92.19 92 ALA A CA 1
ATOM 720 C C . ALA A 1 92 ? 3.364 10.422 -11.672 1.00 92.19 92 ALA A C 1
ATOM 722 O O . ALA A 1 92 ? 4.177 11.009 -12.376 1.00 92.19 92 ALA A O 1
ATOM 723 N N . TYR A 1 93 ? 2.667 9.360 -12.075 1.00 94.25 93 TYR A N 1
ATOM 724 C CA . TYR A 1 93 ? 2.755 8.796 -13.414 1.00 94.25 93 TYR A CA 1
ATOM 725 C C . TYR A 1 93 ? 2.339 9.819 -14.480 1.00 94.25 93 TYR A C 1
ATOM 727 O O . TYR A 1 93 ? 3.088 10.084 -15.414 1.00 94.25 93 TYR A O 1
ATOM 735 N N . GLU A 1 94 ? 1.164 10.433 -14.315 1.00 92.69 94 GLU A N 1
ATOM 736 C CA . GLU A 1 94 ? 0.563 11.352 -15.293 1.00 92.69 94 GLU A CA 1
ATOM 737 C C . GLU A 1 94 ? 1.383 12.635 -15.492 1.00 92.69 94 GLU A C 1
ATOM 739 O O . GLU A 1 94 ? 1.393 13.200 -16.586 1.00 92.69 94 GLU A O 1
ATOM 744 N N . ARG A 1 95 ? 2.111 13.093 -14.463 1.00 93.38 95 ARG A N 1
ATOM 745 C CA . ARG A 1 95 ? 2.977 14.282 -14.556 1.00 93.38 95 ARG A CA 1
ATOM 746 C C . ARG A 1 95 ? 4.143 14.120 -15.532 1.00 93.38 95 ARG A C 1
ATOM 748 O O . ARG A 1 95 ? 4.609 15.126 -16.060 1.00 93.38 95 ARG A O 1
ATOM 755 N N . GLU A 1 96 ? 4.590 12.894 -15.784 1.00 92.44 96 GLU A N 1
ATOM 756 C CA . GLU A 1 96 ? 5.700 12.604 -16.703 1.00 92.44 96 GLU A CA 1
ATOM 757 C C . GLU A 1 96 ? 5.244 12.458 -18.171 1.00 92.44 96 GLU A C 1
ATOM 759 O O . GLU A 1 96 ? 6.068 12.263 -19.068 1.00 92.44 96 GLU A O 1
ATOM 764 N N . GLY A 1 97 ? 3.937 12.577 -18.441 1.00 87.00 97 GLY A N 1
ATOM 765 C CA . GLY A 1 97 ? 3.359 12.450 -19.781 1.00 87.00 97 GLY A CA 1
ATOM 766 C C . GLY A 1 97 ? 3.449 11.028 -20.349 1.00 87.00 97 GLY A C 1
ATOM 767 O O . GLY A 1 97 ? 3.387 10.043 -19.618 1.00 87.00 97 GLY A O 1
ATOM 768 N N . ASP A 1 98 ? 3.617 10.911 -21.670 1.00 83.38 98 ASP A N 1
ATOM 769 C CA . ASP A 1 98 ? 3.535 9.629 -22.397 1.00 83.38 98 ASP A CA 1
ATOM 770 C C . ASP A 1 98 ? 4.823 8.780 -22.341 1.00 83.38 98 ASP A C 1
ATOM 772 O O . ASP A 1 98 ? 4.998 7.821 -23.099 1.00 83.38 98 ASP A O 1
ATOM 776 N N . VAL A 1 99 ? 5.766 9.108 -21.452 1.00 89.94 99 VAL A N 1
ATOM 777 C CA . VAL A 1 99 ? 7.016 8.352 -21.312 1.00 89.94 99 VAL A CA 1
ATOM 778 C C . VAL A 1 99 ? 6.854 7.280 -20.237 1.00 89.94 99 VAL A C 1
ATOM 780 O O . VAL A 1 99 ? 7.241 7.482 -19.089 1.00 89.94 99 VAL A O 1
ATOM 783 N N . TRP A 1 100 ? 6.344 6.104 -20.627 1.00 94.81 100 TRP A N 1
ATOM 784 C CA . TRP A 1 100 ? 6.065 4.966 -19.727 1.00 94.81 100 TRP A CA 1
ATOM 785 C C . TRP A 1 100 ? 7.151 4.723 -18.671 1.00 94.81 100 TRP A C 1
ATOM 787 O O . TRP A 1 100 ? 6.848 4.631 -17.488 1.00 94.81 100 TRP A O 1
ATOM 797 N N . ARG A 1 101 ? 8.433 4.666 -19.068 1.00 94.94 101 ARG A N 1
ATOM 798 C CA . ARG A 1 101 ? 9.533 4.421 -18.118 1.00 94.94 101 ARG A CA 1
ATOM 799 C C . ARG A 1 101 ? 9.605 5.491 -17.028 1.00 94.94 101 ARG A C 1
ATOM 801 O O . ARG A 1 101 ? 9.829 5.148 -15.871 1.00 94.94 101 ARG A O 1
ATOM 808 N N . GLU A 1 102 ? 9.473 6.763 -17.397 1.00 95.31 102 GLU A N 1
ATOM 809 C CA . GLU A 1 102 ? 9.552 7.862 -16.431 1.00 95.31 102 GLU A CA 1
ATOM 810 C C . GLU A 1 102 ? 8.283 7.908 -15.570 1.00 95.31 102 GLU A C 1
ATOM 812 O O . GLU A 1 102 ? 8.396 8.027 -14.354 1.00 95.31 102 GLU A O 1
ATOM 817 N N . GLY A 1 103 ? 7.105 7.654 -16.154 1.00 96.44 103 GLY A N 1
ATOM 818 C CA . GLY A 1 103 ? 5.852 7.516 -15.408 1.00 96.44 103 GLY A CA 1
ATOM 819 C C . GLY A 1 103 ? 5.898 6.388 -14.368 1.00 96.44 103 GLY A C 1
ATOM 820 O O . GLY A 1 103 ? 5.593 6.611 -13.195 1.00 96.44 103 GLY A O 1
ATOM 821 N N . VAL A 1 104 ? 6.346 5.183 -14.752 1.00 97.50 104 VAL A N 1
ATOM 822 C CA . VAL A 1 104 ? 6.512 4.049 -13.822 1.00 97.50 104 VAL A CA 1
ATOM 823 C C . VAL A 1 104 ? 7.545 4.375 -12.743 1.00 97.50 104 VAL A C 1
ATOM 825 O O . VAL A 1 104 ? 7.307 4.093 -11.568 1.00 97.50 104 VAL A O 1
ATOM 828 N N . ARG A 1 105 ? 8.664 5.017 -13.108 1.00 97.12 105 ARG A N 1
ATOM 829 C CA . ARG A 1 105 ? 9.685 5.448 -12.144 1.00 97.12 105 ARG A CA 1
ATOM 830 C C . ARG A 1 105 ? 9.128 6.439 -11.125 1.00 97.12 105 ARG A C 1
ATOM 832 O O . ARG A 1 105 ? 9.377 6.273 -9.933 1.00 97.12 105 ARG A O 1
ATOM 839 N N . ALA A 1 106 ? 8.386 7.448 -11.573 1.00 95.88 106 ALA A N 1
ATOM 840 C CA . ALA A 1 106 ? 7.791 8.463 -10.710 1.00 95.88 106 ALA A CA 1
ATOM 841 C C . ALA A 1 106 ? 6.737 7.859 -9.769 1.00 95.88 106 ALA A C 1
ATOM 843 O O . ALA A 1 106 ? 6.753 8.133 -8.566 1.00 95.88 106 ALA A O 1
ATOM 844 N N . ALA A 1 107 ? 5.868 6.988 -10.291 1.00 96.62 107 ALA A N 1
ATOM 845 C CA . ALA A 1 107 ? 4.876 6.265 -9.503 1.00 96.62 107 ALA A CA 1
ATOM 846 C C . ALA A 1 107 ? 5.529 5.389 -8.426 1.00 96.62 107 ALA A C 1
ATOM 848 O O . ALA A 1 107 ? 5.212 5.532 -7.245 1.00 96.62 107 ALA A O 1
ATOM 849 N N . LEU A 1 108 ? 6.483 4.533 -8.812 1.00 97.56 108 LEU A N 1
ATOM 850 C CA . LEU A 1 108 ? 7.205 3.669 -7.878 1.00 97.56 108 LEU A CA 1
ATOM 851 C C . LEU A 1 108 ? 7.961 4.490 -6.831 1.00 97.56 108 LEU A C 1
ATOM 853 O O . LEU A 1 108 ? 7.894 4.182 -5.646 1.00 97.56 108 LEU A O 1
ATOM 857 N N . GLY A 1 109 ? 8.623 5.570 -7.245 1.00 95.50 109 GLY A N 1
ATOM 858 C CA . GLY A 1 109 ? 9.299 6.486 -6.335 1.00 95.50 109 GLY A CA 1
ATOM 859 C C . GLY A 1 109 ? 8.362 7.033 -5.257 1.00 95.50 109 GLY A C 1
ATOM 860 O O . GLY A 1 109 ? 8.660 6.933 -4.067 1.00 95.50 109 GLY A O 1
ATOM 861 N N . ARG A 1 110 ? 7.193 7.554 -5.647 1.00 93.56 110 ARG A N 1
ATOM 862 C CA . ARG A 1 110 ? 6.201 8.073 -4.690 1.00 93.56 110 ARG A CA 1
ATOM 863 C C . ARG A 1 110 ? 5.628 6.998 -3.774 1.00 93.56 110 ARG A C 1
ATOM 865 O O . ARG A 1 110 ? 5.373 7.297 -2.612 1.00 93.56 110 ARG A O 1
ATOM 872 N N . LEU A 1 111 ? 5.462 5.771 -4.263 1.00 93.75 111 LEU A N 1
ATOM 873 C CA . LEU A 1 111 ? 5.038 4.644 -3.433 1.00 93.75 111 LEU A CA 1
ATOM 874 C C . LEU A 1 111 ? 6.099 4.273 -2.391 1.00 93.75 111 LEU A C 1
ATOM 876 O O . LEU A 1 111 ? 5.750 4.098 -1.229 1.00 93.75 111 LEU A O 1
ATOM 880 N N . LEU A 1 112 ? 7.378 4.209 -2.771 1.00 94.06 112 LEU A N 1
ATOM 881 C CA . LEU A 1 112 ? 8.470 3.919 -1.834 1.00 94.06 112 LEU A CA 1
ATOM 882 C C . LEU A 1 112 ? 8.606 5.018 -0.769 1.00 94.06 112 LEU A C 1
ATOM 884 O O . LEU A 1 112 ? 8.713 4.700 0.409 1.00 94.06 112 LEU A O 1
ATOM 888 N N . MET A 1 113 ? 8.497 6.298 -1.155 1.00 87.81 113 MET A N 1
ATOM 889 C CA . MET A 1 113 ? 8.455 7.410 -0.190 1.00 87.81 113 MET A CA 1
ATOM 890 C C . MET A 1 113 ? 7.286 7.283 0.780 1.00 87.81 113 MET A C 1
ATOM 892 O O . MET A 1 113 ? 7.468 7.456 1.976 1.00 87.81 113 MET A O 1
ATOM 896 N N . PHE A 1 114 ? 6.091 6.974 0.273 1.00 86.19 114 PHE A N 1
ATOM 897 C CA . PHE A 1 114 ? 4.921 6.784 1.123 1.00 86.19 114 PHE A CA 1
ATOM 898 C C . PHE A 1 114 ? 5.122 5.629 2.109 1.00 86.19 114 PHE A C 1
ATOM 900 O O . PHE A 1 114 ? 4.717 5.736 3.259 1.00 86.19 114 PHE A O 1
ATOM 907 N N . MET A 1 115 ? 5.766 4.538 1.688 1.00 86.81 115 MET A N 1
ATOM 908 C CA . MET A 1 115 ? 6.062 3.419 2.585 1.00 86.81 115 MET A CA 1
ATOM 909 C C . MET A 1 115 ? 7.093 3.780 3.665 1.00 86.81 115 MET A C 1
ATOM 911 O O . MET A 1 115 ? 6.956 3.304 4.790 1.00 86.81 115 MET A O 1
ATOM 915 N N . ASP A 1 116 ? 8.075 4.630 3.348 1.00 84.56 116 ASP A N 1
ATOM 916 C CA . ASP A 1 116 ? 9.029 5.171 4.327 1.00 84.56 116 ASP A CA 1
ATOM 917 C C . ASP A 1 116 ? 8.369 6.173 5.297 1.00 84.56 116 ASP A C 1
ATOM 919 O O . ASP A 1 116 ? 8.706 6.208 6.481 1.00 84.56 116 ASP A O 1
ATOM 923 N N . GLU A 1 117 ? 7.426 6.989 4.812 1.00 82.50 117 GLU A N 1
ATOM 924 C CA . GLU A 1 117 ? 6.669 7.968 5.609 1.00 82.50 117 GLU A CA 1
ATOM 925 C C . GLU A 1 117 ? 5.619 7.295 6.514 1.00 82.50 117 GLU A C 1
ATOM 927 O O . GLU A 1 117 ? 5.410 7.729 7.646 1.00 82.50 117 GLU A O 1
ATOM 932 N N . GLU A 1 118 ? 4.989 6.216 6.039 1.00 81.12 118 GLU A N 1
ATOM 933 C CA . GLU A 1 118 ? 3.883 5.512 6.699 1.00 81.12 118 GLU A CA 1
ATOM 934 C C . GLU A 1 118 ? 4.165 3.995 6.837 1.00 81.12 118 GLU A C 1
ATOM 936 O O . GLU A 1 118 ? 3.443 3.156 6.275 1.00 81.12 118 GLU A O 1
ATOM 941 N N . PRO A 1 119 ? 5.186 3.588 7.620 1.00 82.19 119 PRO A N 1
ATOM 942 C CA . PRO A 1 119 ? 5.631 2.192 7.707 1.00 82.19 119 PRO A CA 1
ATOM 943 C C . PRO A 1 119 ? 4.557 1.234 8.246 1.00 82.19 119 PRO A C 1
ATOM 945 O O . PRO A 1 119 ? 4.527 0.060 7.872 1.00 82.19 119 PRO A O 1
ATOM 948 N N . GLY A 1 120 ? 3.632 1.715 9.085 1.00 81.81 120 GLY A N 1
ATOM 949 C CA . GLY A 1 120 ? 2.492 0.925 9.563 1.00 81.81 120 GLY A CA 1
ATOM 950 C C . GLY A 1 120 ? 1.520 0.547 8.438 1.00 81.81 120 GLY A C 1
ATOM 951 O O . GLY A 1 120 ? 1.090 -0.605 8.352 1.00 81.81 120 GLY A O 1
ATOM 952 N N . LEU A 1 121 ? 1.223 1.482 7.527 1.00 85.06 121 LEU A N 1
ATOM 953 C CA . LEU A 1 121 ? 0.395 1.211 6.346 1.00 85.06 121 LEU A CA 1
ATOM 954 C C . LEU A 1 121 ? 1.138 0.347 5.323 1.00 85.06 121 LEU A C 1
ATOM 956 O O . LEU A 1 121 ? 0.523 -0.528 4.710 1.00 85.06 121 LEU A O 1
ATOM 960 N N . ALA A 1 122 ? 2.454 0.532 5.183 1.00 87.75 122 ALA A N 1
ATOM 961 C CA . ALA A 1 122 ? 3.292 -0.325 4.349 1.00 87.75 122 ALA A CA 1
ATOM 962 C C . ALA A 1 122 ? 3.246 -1.787 4.822 1.00 87.75 122 ALA A C 1
ATOM 964 O O . ALA A 1 122 ? 2.935 -2.685 4.035 1.00 87.75 122 ALA A O 1
ATOM 965 N N . LYS A 1 123 ? 3.461 -2.029 6.123 1.00 89.00 123 LYS A N 1
ATOM 966 C CA . LYS A 1 123 ? 3.356 -3.364 6.734 1.00 89.00 123 LYS A CA 1
ATOM 967 C C . LYS A 1 123 ? 1.955 -3.947 6.590 1.00 89.00 123 LYS A C 1
ATOM 969 O O . LYS A 1 123 ? 1.832 -5.112 6.216 1.00 89.00 123 LYS A O 1
ATOM 974 N N . LEU A 1 124 ? 0.909 -3.143 6.798 1.00 90.00 124 LEU A N 1
ATOM 975 C CA . LEU A 1 124 ? -0.473 -3.578 6.596 1.00 90.00 124 LEU A CA 1
ATOM 976 C C . LEU A 1 124 ? -0.696 -4.120 5.176 1.00 90.00 124 LEU A C 1
ATOM 978 O O . LEU A 1 124 ? -1.245 -5.208 5.015 1.00 90.00 124 LEU A O 1
ATOM 982 N N . CYS A 1 125 ? -0.252 -3.382 4.154 1.00 92.25 125 CYS A N 1
ATOM 983 C CA . CYS A 1 125 ? -0.512 -3.724 2.754 1.00 92.25 125 CYS A CA 1
ATOM 984 C C . CYS A 1 125 ? 0.381 -4.852 2.218 1.00 92.25 125 CYS A C 1
ATOM 986 O O . CYS A 1 125 ? -0.066 -5.658 1.401 1.00 92.25 125 CYS A O 1
ATOM 988 N N . VAL A 1 126 ? 1.649 -4.900 2.635 1.00 94.06 126 VAL A N 1
ATOM 989 C CA . VAL A 1 126 ? 2.652 -5.810 2.054 1.00 94.06 126 VAL A CA 1
ATOM 990 C C . VAL A 1 126 ? 2.819 -7.087 2.875 1.00 94.06 126 VAL A C 1
ATOM 992 O O . VAL A 1 126 ? 2.919 -8.166 2.289 1.00 94.06 126 VAL A O 1
ATOM 995 N N . VAL A 1 127 ? 2.843 -6.974 4.206 1.00 94.44 127 VAL A N 1
ATOM 996 C CA . VAL A 1 127 ? 3.155 -8.078 5.128 1.00 94.44 127 VAL A CA 1
ATOM 997 C C . VAL A 1 127 ? 1.872 -8.702 5.665 1.00 94.44 127 VAL A C 1
ATOM 999 O O . VAL A 1 127 ? 1.579 -9.868 5.420 1.00 94.44 127 VAL A O 1
ATOM 1002 N N . GLU A 1 128 ? 1.060 -7.910 6.356 1.00 94.31 128 GLU A N 1
ATOM 1003 C CA . GLU A 1 128 ? -0.067 -8.411 7.148 1.00 94.31 128 GLU A CA 1
ATOM 1004 C C . GLU A 1 128 ? -1.230 -8.883 6.270 1.00 94.31 128 GLU A C 1
ATOM 1006 O O . GLU A 1 128 ? -1.921 -9.840 6.619 1.00 94.31 128 GLU A O 1
ATOM 1011 N N . ALA A 1 129 ? -1.395 -8.288 5.083 1.00 94.94 129 ALA A N 1
ATOM 1012 C CA . ALA A 1 129 ? -2.375 -8.713 4.087 1.00 94.94 129 ALA A CA 1
ATOM 1013 C C . ALA A 1 129 ? -2.219 -10.189 3.663 1.00 94.94 129 ALA A C 1
ATOM 1015 O O . ALA A 1 129 ? -3.207 -10.813 3.283 1.00 94.94 129 ALA A O 1
ATOM 1016 N N . LEU A 1 130 ? -1.017 -10.776 3.765 1.00 94.62 130 LEU A N 1
ATOM 1017 C CA . LEU A 1 130 ? -0.785 -12.197 3.459 1.00 94.62 130 LEU A CA 1
ATOM 1018 C C . LEU A 1 130 ? -1.395 -13.149 4.500 1.00 94.62 130 LEU A C 1
ATOM 1020 O O . LEU A 1 130 ? -1.623 -14.318 4.203 1.00 94.62 130 LEU A O 1
ATOM 1024 N N . ALA A 1 131 ? -1.665 -12.661 5.711 1.00 91.56 131 ALA A N 1
ATOM 1025 C CA . ALA A 1 131 ? -2.258 -13.435 6.800 1.00 91.56 131 ALA A CA 1
ATOM 1026 C C . ALA A 1 131 ? -3.715 -13.030 7.094 1.00 91.56 131 ALA A C 1
ATOM 1028 O O . ALA A 1 131 ? -4.320 -13.550 8.035 1.00 91.56 131 ALA A O 1
ATOM 1029 N N . ALA A 1 132 ? -4.275 -12.097 6.315 1.00 92.62 132 ALA A N 1
ATOM 1030 C CA . ALA A 1 132 ? -5.469 -11.339 6.678 1.00 92.62 132 ALA A CA 1
ATOM 1031 C C . ALA A 1 132 ? -6.822 -12.020 6.392 1.00 92.62 132 ALA A C 1
ATOM 1033 O O . ALA A 1 132 ? -7.866 -11.433 6.677 1.00 92.62 132 ALA A O 1
ATOM 1034 N N . GLY A 1 133 ? -6.819 -13.265 5.914 1.00 94.25 133 GLY A N 1
ATOM 1035 C CA . GLY A 1 133 ? -8.024 -14.006 5.530 1.00 94.25 133 GLY A CA 1
ATOM 1036 C C . GLY A 1 133 ? -8.236 -14.061 4.014 1.00 94.25 133 GLY A C 1
ATOM 1037 O O . GLY A 1 133 ? -7.502 -13.438 3.246 1.00 94.25 133 GLY A O 1
ATOM 1038 N N . GLU A 1 134 ? -9.215 -14.854 3.584 1.00 96.44 134 GLU A N 1
ATOM 1039 C CA . GLU A 1 134 ? -9.462 -15.172 2.173 1.00 96.44 134 GLU A CA 1
ATOM 1040 C C . GLU A 1 134 ? -9.885 -13.943 1.359 1.00 96.44 134 GLU A C 1
ATOM 1042 O O . GLU A 1 134 ? -9.346 -13.719 0.277 1.00 96.44 134 GLU A O 1
ATOM 1047 N N . LYS A 1 135 ? -10.760 -13.085 1.902 1.00 96.75 135 LYS A N 1
ATOM 1048 C CA . LYS A 1 135 ? -11.251 -11.891 1.190 1.00 96.75 135 LYS A CA 1
ATOM 1049 C C . LYS A 1 135 ? -10.125 -10.901 0.919 1.00 96.75 135 LYS A C 1
ATOM 1051 O O . LYS A 1 135 ? -10.074 -10.262 -0.130 1.00 96.75 135 LYS A O 1
ATOM 1056 N N . VAL A 1 136 ? -9.214 -10.761 1.882 1.00 97.25 136 VAL A N 1
ATOM 1057 C CA . VAL A 1 136 ? -8.063 -9.863 1.753 1.00 97.25 136 VAL A CA 1
ATOM 1058 C C . VAL A 1 136 ? -7.037 -10.439 0.784 1.00 97.25 136 VAL A C 1
ATOM 1060 O O . VAL A 1 136 ? -6.498 -9.693 -0.030 1.00 97.25 136 VAL A O 1
ATOM 1063 N N . LEU A 1 137 ? -6.799 -11.753 0.816 1.00 97.31 137 LEU A N 1
ATOM 1064 C CA . LEU A 1 137 ? -5.920 -12.423 -0.143 1.00 97.31 137 LEU A CA 1
ATOM 1065 C C . LEU A 1 137 ? -6.434 -12.298 -1.580 1.00 97.31 137 LEU A C 1
ATOM 1067 O O . LEU A 1 137 ? -5.651 -11.966 -2.469 1.00 97.31 137 LEU A O 1
ATOM 1071 N N . GLU A 1 138 ? -7.734 -12.502 -1.802 1.00 97.88 138 GLU A N 1
ATOM 1072 C CA . GLU A 1 138 ? -8.366 -12.339 -3.114 1.00 97.88 138 GLU A CA 1
ATOM 1073 C C . GLU A 1 138 ? -8.218 -10.901 -3.621 1.00 97.88 138 GLU A C 1
ATOM 1075 O O . GLU A 1 138 ? -7.737 -10.661 -4.731 1.00 97.88 138 GLU A O 1
ATOM 1080 N N . ARG A 1 139 ? -8.548 -9.916 -2.781 1.00 97.75 139 ARG A N 1
ATOM 1081 C CA . ARG A 1 139 ? -8.429 -8.508 -3.157 1.00 97.75 139 ARG A CA 1
ATOM 1082 C C . ARG A 1 139 ? -6.980 -8.080 -3.397 1.00 97.75 139 ARG A C 1
ATOM 1084 O O . ARG A 1 139 ? -6.704 -7.284 -4.300 1.00 97.75 139 ARG A O 1
ATOM 1091 N N . ARG A 1 140 ? -6.040 -8.623 -2.622 1.00 97.50 140 ARG A N 1
ATOM 1092 C CA . ARG A 1 140 ? -4.605 -8.431 -2.835 1.00 97.50 140 ARG A CA 1
ATOM 1093 C C . ARG A 1 140 ? -4.166 -9.023 -4.173 1.00 97.50 140 ARG A C 1
ATOM 1095 O O . ARG A 1 140 ? -3.402 -8.364 -4.866 1.00 97.50 140 ARG A O 1
ATOM 1102 N N . ALA A 1 141 ? -4.634 -10.214 -4.549 1.00 97.12 141 ALA A N 1
ATOM 1103 C CA . ALA A 1 141 ? -4.330 -10.805 -5.854 1.00 97.12 141 ALA A CA 1
ATOM 1104 C C . ALA A 1 141 ? -4.799 -9.890 -6.997 1.00 97.12 141 ALA A C 1
ATOM 1106 O O . ALA A 1 141 ? -3.992 -9.520 -7.842 1.00 97.12 141 ALA A O 1
ATOM 1107 N N . GLN A 1 142 ? -6.037 -9.389 -6.922 1.00 98.00 142 GLN A N 1
ATOM 1108 C CA . GLN A 1 142 ? -6.567 -8.416 -7.887 1.00 98.00 142 GLN A CA 1
ATOM 1109 C C . GLN A 1 142 ? -5.702 -7.148 -7.972 1.00 98.00 142 GLN A C 1
ATOM 1111 O O . GLN A 1 142 ? -5.451 -6.642 -9.060 1.00 98.00 142 GLN A O 1
ATOM 1116 N N . LEU A 1 143 ? -5.215 -6.631 -6.836 1.00 97.38 143 LEU A N 1
ATOM 1117 C CA . LEU A 1 143 ? -4.307 -5.480 -6.828 1.00 97.38 143 LEU A CA 1
ATOM 1118 C C . LEU A 1 143 ? -2.980 -5.785 -7.535 1.00 97.38 143 LEU A C 1
ATOM 1120 O O . LEU A 1 143 ? -2.457 -4.931 -8.248 1.00 97.38 143 LEU A O 1
ATOM 1124 N N . LEU A 1 144 ? -2.412 -6.975 -7.328 1.00 97.56 144 LEU A N 1
ATOM 1125 C CA . LEU A 1 144 ? -1.177 -7.364 -8.008 1.00 97.56 144 LEU A CA 1
ATOM 1126 C C . LEU A 1 144 ? -1.385 -7.477 -9.520 1.00 97.56 144 LEU A C 1
ATOM 1128 O O . LEU A 1 144 ? -0.529 -7.004 -10.266 1.00 97.56 144 LEU A O 1
ATOM 1132 N N . ASP A 1 145 ? -2.525 -8.012 -9.958 1.00 97.75 145 ASP A N 1
ATOM 1133 C CA . ASP A 1 145 ? -2.892 -8.101 -11.375 1.00 97.75 145 ASP A CA 1
ATOM 1134 C C . ASP A 1 145 ? -3.067 -6.707 -12.001 1.00 97.75 145 ASP A C 1
ATOM 1136 O O . ASP A 1 145 ? -2.560 -6.440 -13.092 1.00 97.75 145 ASP A O 1
ATOM 1140 N N . GLU A 1 146 ? -3.710 -5.774 -11.289 1.00 97.25 146 GLU A N 1
ATOM 1141 C CA . GLU A 1 146 ? -3.831 -4.370 -11.710 1.00 97.25 146 GLU A CA 1
ATOM 1142 C C . GLU A 1 146 ? -2.452 -3.709 -11.892 1.00 97.25 146 GLU A C 1
ATOM 1144 O O . GLU A 1 146 ? -2.220 -3.004 -12.877 1.00 97.25 146 GLU A O 1
ATOM 1149 N N . ILE A 1 147 ? -1.516 -3.935 -10.962 1.00 97.56 147 ILE A N 1
ATOM 1150 C CA . ILE A 1 147 ? -0.149 -3.396 -11.049 1.00 97.56 147 ILE A CA 1
ATOM 1151 C C . ILE A 1 147 ? 0.616 -4.058 -12.202 1.00 97.56 147 ILE A C 1
ATOM 1153 O O . ILE A 1 147 ? 1.317 -3.371 -12.951 1.00 97.56 147 ILE A O 1
ATOM 1157 N N . ALA A 1 148 ? 0.472 -5.375 -12.372 1.00 98.06 148 ALA A N 1
ATOM 1158 C CA . ALA A 1 148 ? 1.098 -6.117 -13.459 1.00 98.06 148 ALA A CA 1
ATOM 1159 C C . ALA A 1 148 ? 0.630 -5.588 -14.819 1.00 98.06 148 ALA A C 1
ATOM 1161 O O . ALA A 1 148 ? 1.464 -5.355 -15.691 1.00 98.06 148 ALA A O 1
ATOM 1162 N N . ALA A 1 149 ? -0.662 -5.287 -14.975 1.00 96.50 149 ALA A N 1
ATOM 1163 C CA . ALA A 1 149 ? -1.203 -4.701 -16.198 1.00 96.50 149 ALA A CA 1
ATOM 1164 C C . ALA A 1 149 ? -0.577 -3.335 -16.533 1.00 96.50 149 ALA A C 1
ATOM 1166 O O . ALA A 1 149 ? -0.298 -3.061 -17.698 1.00 96.50 149 ALA A O 1
ATOM 1167 N N . VAL A 1 150 ? -0.306 -2.482 -15.535 1.00 94.88 150 VAL A N 1
ATOM 1168 C CA . VAL A 1 150 ? 0.388 -1.193 -15.747 1.00 94.88 150 VAL A CA 1
ATOM 1169 C C . VAL A 1 150 ? 1.841 -1.405 -16.185 1.00 94.88 150 VAL A C 1
ATOM 1171 O O . VAL A 1 150 ? 2.327 -0.727 -17.093 1.00 94.88 150 VAL A O 1
ATOM 1174 N N . ILE A 1 151 ? 2.543 -2.359 -15.571 1.00 95.94 151 ILE A N 1
ATOM 1175 C CA . ILE A 1 151 ? 3.924 -2.691 -15.945 1.00 95.94 151 ILE A CA 1
ATOM 1176 C C . ILE A 1 151 ? 3.981 -3.307 -17.351 1.00 95.94 151 ILE A C 1
ATOM 1178 O O . ILE A 1 151 ? 4.864 -2.952 -18.131 1.00 95.94 151 ILE A O 1
ATOM 1182 N N . ASP A 1 152 ? 3.037 -4.177 -17.714 1.00 95.62 152 ASP A N 1
ATOM 1183 C CA . ASP A 1 152 ? 3.028 -4.846 -19.021 1.00 95.62 152 ASP A CA 1
ATOM 1184 C C . ASP A 1 152 ? 2.759 -3.882 -20.188 1.00 95.62 152 ASP A C 1
ATOM 1186 O O . ASP A 1 152 ? 3.097 -4.204 -21.321 1.00 95.62 152 ASP A O 1
ATOM 1190 N N . GLN A 1 153 ? 2.282 -2.652 -19.945 1.00 92.62 153 GLN A N 1
ATOM 1191 C CA . GLN A 1 153 ? 2.200 -1.615 -20.991 1.00 92.62 153 GLN A CA 1
ATOM 1192 C C . GLN A 1 153 ? 3.559 -1.352 -21.665 1.00 92.62 153 GLN A C 1
ATOM 1194 O O . GLN A 1 153 ? 3.611 -0.988 -22.842 1.00 92.62 153 GLN A O 1
ATOM 1199 N N . GLY A 1 154 ? 4.670 -1.606 -20.958 1.00 89.88 154 GLY A N 1
ATOM 1200 C CA . GLY A 1 154 ? 6.023 -1.551 -21.511 1.00 89.88 154 GLY A CA 1
ATOM 1201 C C . GLY A 1 154 ? 6.261 -2.525 -22.673 1.00 89.88 154 GLY A C 1
ATOM 1202 O O . GLY A 1 154 ? 7.147 -2.277 -23.492 1.00 89.88 154 GLY A O 1
ATOM 1203 N N . ARG A 1 155 ? 5.447 -3.583 -22.810 1.00 89.69 155 ARG A N 1
ATOM 1204 C CA . ARG A 1 155 ? 5.446 -4.521 -23.947 1.00 89.69 155 ARG A CA 1
ATOM 1205 C C . ARG A 1 155 ? 5.302 -3.811 -25.287 1.00 89.69 155 ARG A C 1
ATOM 1207 O O . ARG A 1 155 ? 5.922 -4.219 -26.256 1.00 89.69 155 ARG A O 1
ATOM 1214 N N . HIS A 1 156 ? 4.541 -2.722 -25.348 1.00 84.88 156 HIS A N 1
ATOM 1215 C CA . HIS A 1 156 ? 4.348 -1.967 -26.590 1.00 84.88 156 HIS A CA 1
ATOM 1216 C C . HIS A 1 156 ? 5.547 -1.084 -26.963 1.00 84.88 156 HIS A C 1
ATOM 1218 O O . HIS A 1 156 ? 5.598 -0.536 -28.060 1.00 84.88 156 HIS A O 1
ATOM 1224 N N . LEU A 1 157 ? 6.520 -0.952 -26.059 1.00 78.25 157 LEU A N 1
ATOM 1225 C CA . LEU A 1 157 ? 7.738 -0.162 -26.233 1.00 78.25 157 LEU A CA 1
ATOM 1226 C C . LEU A 1 157 ? 8.968 -1.040 -26.476 1.00 78.25 157 LEU A C 1
ATOM 1228 O O . LEU A 1 157 ? 10.100 -0.545 -26.454 1.00 78.25 157 LEU A O 1
ATOM 1232 N N . THR A 1 158 ? 8.770 -2.348 -26.660 1.00 64.00 158 THR A N 1
ATOM 1233 C CA . THR A 1 158 ? 9.869 -3.291 -26.815 1.00 64.00 158 THR A CA 1
ATOM 1234 C C . THR A 1 158 ? 10.639 -3.012 -28.097 1.00 64.00 158 THR A C 1
ATOM 1236 O O . THR A 1 158 ? 10.170 -3.286 -29.196 1.00 64.00 158 THR A O 1
ATOM 1239 N N . ASN A 1 159 ? 11.875 -2.539 -27.943 1.00 59.62 159 ASN A N 1
ATOM 1240 C CA . ASN A 1 159 ? 12.879 -2.534 -29.013 1.00 59.62 159 ASN A CA 1
ATOM 1241 C C . ASN A 1 159 ? 13.627 -3.882 -29.095 1.00 59.62 159 ASN A C 1
ATOM 1243 O O . ASN A 1 159 ? 14.647 -3.995 -29.777 1.00 59.62 159 ASN A O 1
ATOM 1247 N N . THR A 1 160 ? 13.178 -4.891 -28.342 1.00 56.38 160 THR A N 1
ATOM 1248 C CA . THR A 1 160 ? 13.743 -6.240 -28.325 1.00 56.38 160 THR A CA 1
ATOM 1249 C C . THR A 1 160 ? 13.177 -7.060 -29.481 1.00 56.38 160 THR A C 1
ATOM 1251 O O . THR A 1 160 ? 12.007 -6.964 -29.827 1.00 56.38 160 THR A O 1
ATOM 1254 N N . THR A 1 161 ? 13.995 -7.928 -30.074 1.00 59.53 161 THR A N 1
ATOM 1255 C CA . THR A 1 161 ? 13.604 -8.799 -31.202 1.00 59.53 161 THR A CA 1
ATOM 1256 C C . THR A 1 161 ? 12.547 -9.856 -30.852 1.00 59.53 161 THR A C 1
ATOM 1258 O O . THR A 1 161 ? 12.133 -10.614 -31.726 1.00 59.53 161 THR A O 1
ATOM 1261 N N . ARG A 1 162 ? 12.146 -9.961 -29.579 1.00 68.25 162 ARG A N 1
ATOM 1262 C CA . ARG A 1 162 ? 11.101 -10.859 -29.076 1.00 68.25 162 ARG A CA 1
ATOM 1263 C C . ARG A 1 162 ? 10.320 -10.162 -27.971 1.00 68.25 162 ARG A C 1
ATOM 1265 O O . ARG A 1 162 ? 10.926 -9.514 -27.113 1.00 68.25 162 ARG A O 1
ATOM 1272 N N . GLU A 1 163 ? 9.007 -10.344 -27.995 1.00 80.50 163 GLU A N 1
ATOM 1273 C CA . GLU A 1 163 ? 8.125 -9.939 -26.906 1.00 80.50 163 GLU A CA 1
ATOM 1274 C C . GLU A 1 163 ? 8.423 -10.752 -25.634 1.00 80.50 163 GLU A C 1
ATOM 1276 O O . GLU A 1 163 ? 8.749 -11.944 -25.727 1.00 80.50 163 GLU A O 1
ATOM 1281 N N . PRO A 1 164 ? 8.308 -10.147 -24.440 1.00 88.50 164 PRO A N 1
ATOM 1282 C CA . PRO A 1 164 ? 8.431 -10.875 -23.184 1.00 88.50 164 PRO A CA 1
ATOM 1283 C C . PRO A 1 164 ? 7.347 -11.955 -23.039 1.00 88.50 164 PRO A C 1
ATOM 1285 O O . PRO A 1 164 ? 6.230 -11.767 -23.526 1.00 88.50 164 PRO A O 1
ATOM 1288 N N . PRO A 1 165 ? 7.610 -13.071 -22.340 1.00 91.94 165 PRO A N 1
ATOM 1289 C CA . PRO A 1 165 ? 6.564 -14.018 -21.954 1.00 91.94 165 PRO A CA 1
ATOM 1290 C C . PRO A 1 165 ? 5.373 -13.344 -21.245 1.00 91.94 165 PRO A C 1
ATOM 1292 O O . PRO A 1 165 ? 5.530 -12.319 -20.587 1.00 91.94 165 PRO A O 1
ATOM 1295 N N . ALA A 1 166 ? 4.178 -13.936 -21.335 1.00 89.88 166 ALA A N 1
ATOM 1296 C CA . ALA A 1 166 ? 2.971 -13.387 -20.698 1.00 89.88 166 ALA A CA 1
ATOM 1297 C C . ALA A 1 166 ? 3.129 -13.215 -19.172 1.00 89.88 166 ALA A C 1
ATOM 1299 O O . ALA A 1 166 ? 2.719 -12.210 -18.608 1.00 89.88 166 ALA A O 1
ATOM 1300 N N . VAL A 1 167 ? 3.832 -14.147 -18.524 1.00 95.38 167 VAL A N 1
ATOM 1301 C CA . VAL A 1 167 ? 4.080 -14.150 -17.071 1.00 95.38 167 VAL A CA 1
ATOM 1302 C C . VAL A 1 167 ? 5.126 -13.124 -16.608 1.00 95.38 167 VAL A C 1
ATOM 1304 O O . VAL A 1 167 ? 5.462 -13.067 -15.427 1.00 95.38 167 VAL A O 1
ATOM 1307 N N . THR A 1 168 ? 5.718 -12.338 -17.516 1.00 95.94 168 THR A N 1
ATOM 1308 C CA . THR A 1 168 ? 6.816 -11.423 -17.170 1.00 95.94 168 THR A CA 1
ATOM 1309 C C . THR A 1 168 ? 6.387 -10.352 -16.171 1.00 95.94 168 THR A C 1
ATOM 1311 O O . THR A 1 168 ? 7.074 -10.172 -15.166 1.00 95.94 168 THR A O 1
ATOM 1314 N N . ALA A 1 169 ? 5.268 -9.663 -16.405 1.00 97.00 169 ALA A N 1
ATOM 1315 C CA . ALA A 1 169 ? 4.806 -8.616 -15.497 1.00 97.00 169 ALA A CA 1
ATOM 1316 C C . ALA A 1 169 ? 4.418 -9.178 -14.121 1.00 97.00 169 ALA A C 1
ATOM 1318 O O . ALA A 1 169 ? 4.846 -8.636 -13.103 1.00 97.00 169 ALA A O 1
ATOM 1319 N N . GLU A 1 170 ? 3.704 -10.307 -14.089 1.00 97.56 170 GLU A N 1
ATOM 1320 C CA . GLU A 1 170 ? 3.351 -11.028 -12.857 1.00 97.56 170 GLU A CA 1
ATOM 1321 C C . GLU A 1 170 ? 4.599 -11.398 -12.042 1.00 97.56 170 GLU A C 1
ATOM 1323 O O . GLU A 1 170 ? 4.677 -11.121 -10.844 1.00 97.56 170 GLU A O 1
ATOM 1328 N N . GLY A 1 171 ? 5.619 -11.962 -12.700 1.00 98.19 171 GLY A N 1
ATOM 1329 C CA . GLY A 1 171 ? 6.880 -12.331 -12.059 1.00 98.19 171 GLY A CA 1
ATOM 1330 C C . GLY A 1 171 ? 7.643 -11.130 -11.494 1.00 98.19 171 GLY A C 1
ATOM 1331 O O . GLY A 1 171 ? 8.189 -11.210 -10.393 1.00 98.19 171 GLY A O 1
ATOM 1332 N N . ILE A 1 172 ? 7.651 -9.998 -12.208 1.00 98.25 172 ILE A N 1
ATOM 1333 C CA . ILE A 1 172 ? 8.257 -8.748 -11.727 1.00 98.25 172 ILE A CA 1
ATOM 1334 C C . ILE A 1 172 ? 7.516 -8.239 -10.491 1.00 98.25 172 ILE A C 1
ATOM 1336 O O . ILE A 1 172 ? 8.157 -7.955 -9.482 1.00 98.25 172 ILE A O 1
ATOM 1340 N N . VAL A 1 173 ? 6.184 -8.147 -10.543 1.00 98.31 173 VAL A N 1
ATOM 1341 C CA . VAL A 1 173 ? 5.366 -7.680 -9.413 1.00 98.31 173 VAL A CA 1
ATOM 1342 C C . VAL A 1 173 ? 5.561 -8.583 -8.200 1.00 98.31 173 VAL A C 1
ATOM 1344 O O . VAL A 1 173 ? 5.841 -8.085 -7.109 1.00 98.31 173 VAL A O 1
ATOM 1347 N N . GLY A 1 174 ? 5.503 -9.904 -8.384 1.00 97.88 174 GLY A N 1
ATOM 1348 C CA . GLY A 1 174 ? 5.777 -10.870 -7.322 1.00 97.88 174 GLY A CA 1
ATOM 1349 C C . GLY A 1 174 ? 7.168 -10.683 -6.710 1.00 97.88 174 GLY A C 1
ATOM 1350 O O . GLY A 1 174 ? 7.300 -10.623 -5.487 1.00 97.88 174 GLY A O 1
ATOM 1351 N N . GLY A 1 175 ? 8.197 -10.511 -7.546 1.00 98.25 175 GLY A N 1
ATOM 1352 C CA . GLY A 1 175 ? 9.567 -10.245 -7.107 1.00 98.25 175 GLY A CA 1
ATOM 1353 C C . GLY A 1 175 ? 9.709 -8.939 -6.318 1.00 98.25 175 GLY A C 1
ATOM 1354 O O . GLY A 1 175 ? 10.323 -8.934 -5.252 1.00 98.25 175 GLY A O 1
ATOM 1355 N N . ILE A 1 176 ? 9.099 -7.846 -6.788 1.00 97.94 176 ILE A N 1
ATOM 1356 C CA . ILE A 1 176 ? 9.092 -6.551 -6.090 1.00 97.94 176 ILE A CA 1
ATOM 1357 C C . ILE A 1 176 ? 8.446 -6.695 -4.710 1.00 97.94 176 ILE A C 1
ATOM 1359 O O . ILE A 1 176 ? 9.036 -6.289 -3.710 1.00 97.94 176 ILE A O 1
ATOM 1363 N N . PHE A 1 177 ? 7.262 -7.309 -4.629 1.00 97.19 177 PHE A N 1
ATOM 1364 C CA . PHE A 1 177 ? 6.570 -7.499 -3.353 1.00 97.19 177 PHE A CA 1
ATOM 1365 C C . PHE A 1 177 ? 7.349 -8.407 -2.395 1.00 97.19 177 PHE A C 1
ATOM 1367 O O . PHE A 1 177 ? 7.343 -8.145 -1.195 1.00 97.19 177 PHE A O 1
ATOM 1374 N N . ALA A 1 178 ? 8.059 -9.424 -2.892 1.00 96.69 178 ALA A N 1
ATOM 1375 C CA . ALA A 1 178 ? 8.928 -10.265 -2.066 1.00 96.69 178 ALA A CA 1
ATOM 1376 C C . ALA A 1 178 ? 10.131 -9.490 -1.490 1.00 96.69 178 ALA A C 1
ATOM 1378 O O . ALA A 1 178 ? 10.488 -9.672 -0.321 1.00 96.69 178 ALA A O 1
ATOM 1379 N N . VAL A 1 179 ? 10.735 -8.593 -2.279 1.00 96.38 179 VAL A N 1
ATOM 1380 C CA . VAL A 1 179 ? 11.812 -7.705 -1.810 1.00 96.38 179 VAL A CA 1
ATOM 1381 C C . VAL A 1 179 ? 11.286 -6.736 -0.750 1.00 96.38 179 VAL A C 1
ATOM 1383 O O . VAL A 1 179 ? 11.873 -6.644 0.327 1.00 96.38 179 VAL A O 1
ATOM 1386 N N . LEU A 1 180 ? 10.163 -6.061 -1.017 1.00 95.19 180 LEU A N 1
ATOM 1387 C CA . LEU A 1 180 ? 9.546 -5.124 -0.072 1.00 95.19 180 LEU A CA 1
ATOM 1388 C C . LEU A 1 180 ? 9.131 -5.816 1.228 1.00 95.19 180 LEU A C 1
ATOM 1390 O O . LEU A 1 180 ? 9.377 -5.287 2.305 1.00 95.19 180 LEU A O 1
ATOM 1394 N N . HIS A 1 181 ? 8.557 -7.016 1.140 1.00 94.62 181 HIS A N 1
ATOM 1395 C CA . HIS A 1 181 ? 8.195 -7.816 2.305 1.00 94.62 181 HIS A CA 1
ATOM 1396 C C . HIS A 1 181 ? 9.412 -8.106 3.190 1.00 94.62 181 HIS A C 1
ATOM 1398 O O . HIS A 1 181 ? 9.367 -7.868 4.393 1.00 94.62 181 HIS A O 1
ATOM 1404 N N . THR A 1 182 ? 10.515 -8.580 2.599 1.00 93.00 182 THR A N 1
ATOM 1405 C CA . THR A 1 182 ? 11.763 -8.832 3.338 1.00 93.00 182 THR A CA 1
ATOM 1406 C C . THR A 1 182 ? 12.289 -7.555 3.993 1.00 93.00 182 THR A C 1
ATOM 1408 O O . THR A 1 182 ? 12.644 -7.580 5.165 1.00 93.00 182 THR A O 1
ATOM 1411 N N . ARG A 1 183 ? 12.284 -6.425 3.275 1.00 90.81 183 ARG A N 1
ATOM 1412 C CA . ARG A 1 183 ? 12.779 -5.138 3.789 1.00 90.81 183 ARG A CA 1
ATOM 1413 C C . ARG A 1 183 ? 11.915 -4.548 4.898 1.00 90.81 183 ARG A C 1
ATOM 1415 O O . ARG A 1 183 ? 12.452 -3.956 5.816 1.00 90.81 183 ARG A O 1
ATOM 1422 N N . LEU A 1 184 ? 10.601 -4.747 4.846 1.00 89.44 184 LEU A N 1
ATOM 1423 C CA . LEU A 1 184 ? 9.681 -4.298 5.895 1.00 89.44 184 LEU A CA 1
ATOM 1424 C C . LEU A 1 184 ? 9.746 -5.157 7.167 1.00 89.44 184 LEU A C 1
ATOM 1426 O O . LEU A 1 184 ? 9.291 -4.710 8.222 1.00 89.44 184 LEU A O 1
ATOM 1430 N N . LEU A 1 185 ? 10.256 -6.387 7.068 1.00 87.62 185 LEU A N 1
ATOM 1431 C CA . LEU A 1 185 ? 10.526 -7.248 8.221 1.00 87.62 185 LEU A CA 1
ATOM 1432 C C . LEU A 1 185 ? 11.915 -7.024 8.823 1.00 87.62 185 LEU A C 1
ATOM 1434 O O . LEU A 1 185 ? 12.116 -7.363 9.987 1.00 87.62 185 LEU A O 1
ATOM 1438 N N . ASP A 1 186 ? 12.850 -6.489 8.044 1.00 84.25 186 ASP A N 1
ATOM 1439 C CA . ASP A 1 186 ? 14.175 -6.120 8.526 1.00 84.25 186 ASP A CA 1
ATOM 1440 C C . ASP A 1 186 ? 14.083 -4.879 9.434 1.00 84.25 186 ASP A C 1
ATOM 1442 O O . ASP A 1 186 ? 13.305 -3.959 9.181 1.00 84.25 186 ASP A O 1
ATOM 1446 N N . GLU A 1 187 ? 14.862 -4.860 10.515 1.00 65.06 187 GLU A N 1
ATOM 1447 C CA . GLU A 1 187 ? 14.949 -3.720 11.441 1.00 65.06 187 GLU A CA 1
ATOM 1448 C C . GLU A 1 187 ? 16.025 -2.707 11.008 1.00 65.06 187 GLU A C 1
ATOM 1450 O O . GLU A 1 187 ? 16.264 -1.715 11.696 1.00 65.06 187 GLU A O 1
ATOM 1455 N N . ALA A 1 188 ? 16.692 -2.946 9.875 1.00 64.75 188 ALA A N 1
ATOM 1456 C CA . ALA A 1 188 ? 17.655 -2.019 9.301 1.00 64.75 188 ALA A CA 1
ATOM 1457 C C . ALA A 1 188 ? 16.997 -0.687 8.881 1.00 64.75 188 ALA A C 1
ATOM 1459 O O . ALA A 1 188 ? 16.011 -0.662 8.151 1.00 64.75 188 ALA A O 1
ATOM 1460 N N . ASP A 1 189 ? 17.609 0.435 9.272 1.00 68.19 189 ASP A N 1
ATOM 1461 C CA . ASP A 1 189 ? 17.147 1.813 9.004 1.00 68.19 189 ASP A CA 1
ATOM 1462 C C . ASP A 1 189 ? 17.356 2.287 7.540 1.00 68.19 189 ASP A C 1
ATOM 1464 O O . ASP A 1 189 ? 17.406 3.494 7.258 1.00 68.19 189 ASP A O 1
ATOM 1468 N N . GLU A 1 190 ? 17.510 1.351 6.597 1.00 80.75 190 GLU A N 1
ATOM 1469 C CA . GLU A 1 190 ? 17.689 1.657 5.175 1.00 80.75 190 GLU A CA 1
ATOM 1470 C C . GLU A 1 190 ? 16.356 2.091 4.545 1.00 80.75 190 GLU A C 1
ATOM 1472 O O . GLU A 1 190 ? 15.383 1.335 4.598 1.00 80.75 190 GLU A O 1
ATOM 1477 N N . PRO A 1 191 ? 16.286 3.276 3.914 1.00 87.12 191 PRO A N 1
ATOM 1478 C CA . PRO A 1 191 ? 15.049 3.753 3.314 1.00 87.12 191 PRO A CA 1
ATOM 1479 C C . PRO A 1 191 ? 14.676 2.909 2.091 1.00 87.12 191 PRO A C 1
ATOM 1481 O O . PRO A 1 191 ? 15.510 2.611 1.230 1.00 87.12 191 PRO A O 1
ATOM 1484 N N . LEU A 1 192 ? 13.395 2.568 1.958 1.00 90.69 192 LEU A N 1
ATOM 1485 C CA . LEU A 1 192 ? 12.869 1.832 0.811 1.00 90.69 192 LEU A CA 1
ATOM 1486 C C . LEU A 1 192 ? 13.087 2.593 -0.499 1.00 90.69 192 LEU A C 1
ATOM 1488 O O . LEU A 1 192 ? 13.192 1.965 -1.554 1.00 90.69 192 LEU A O 1
ATOM 1492 N N . THR A 1 193 ? 13.225 3.923 -0.466 1.00 91.69 193 THR A N 1
ATOM 1493 C CA . THR A 1 193 ? 13.584 4.713 -1.654 1.00 91.69 193 THR A CA 1
ATOM 1494 C C . THR A 1 193 ? 14.911 4.313 -2.301 1.00 91.69 193 THR A C 1
ATOM 1496 O O . THR A 1 193 ? 15.070 4.518 -3.508 1.00 91.69 193 THR A O 1
ATOM 1499 N N . ASP A 1 194 ? 15.837 3.694 -1.562 1.00 91.69 194 ASP A N 1
ATOM 1500 C CA . ASP A 1 194 ? 17.096 3.188 -2.127 1.00 91.69 194 ASP A CA 1
ATOM 1501 C C . ASP A 1 194 ? 16.865 2.003 -3.083 1.00 91.69 194 ASP A C 1
ATOM 1503 O O . ASP A 1 194 ? 17.662 1.756 -3.992 1.00 91.69 194 ASP A O 1
ATOM 1507 N N . LEU A 1 195 ? 15.723 1.317 -2.965 1.00 95.00 195 LEU A N 1
ATOM 1508 C CA . LEU A 1 195 ? 15.323 0.235 -3.866 1.00 95.00 195 LEU A CA 1
ATOM 1509 C C . LEU A 1 195 ? 14.847 0.741 -5.232 1.00 95.00 195 LEU A C 1
ATOM 1511 O O . LEU A 1 195 ? 14.709 -0.061 -6.153 1.00 95.00 195 LEU A O 1
ATOM 1515 N N . LEU A 1 196 ? 14.616 2.046 -5.412 1.00 96.75 196 LEU A N 1
ATOM 1516 C CA . LEU A 1 196 ? 14.035 2.571 -6.648 1.00 96.75 196 LEU A CA 1
ATOM 1517 C C . LEU A 1 196 ? 14.861 2.204 -7.890 1.00 96.75 196 LEU A C 1
ATOM 1519 O O . LEU A 1 196 ? 14.303 1.752 -8.885 1.00 96.75 196 LEU A O 1
ATOM 1523 N N . GLY A 1 197 ? 16.182 2.395 -7.849 1.00 97.12 197 GLY A N 1
ATOM 1524 C CA . GLY A 1 197 ? 17.078 2.034 -8.955 1.00 97.12 197 GLY A CA 1
ATOM 1525 C C . GLY A 1 197 ? 17.041 0.532 -9.271 1.00 97.12 197 GLY A C 1
ATOM 1526 O O . GLY A 1 197 ? 16.730 0.168 -10.407 1.00 97.12 197 GLY A O 1
ATOM 1527 N N . PRO A 1 198 ? 17.307 -0.349 -8.285 1.00 97.44 198 PRO A N 1
ATOM 1528 C CA . PRO A 1 198 ? 17.218 -1.800 -8.452 1.00 97.44 198 PRO A CA 1
ATOM 1529 C C . PRO A 1 198 ? 15.861 -2.304 -8.962 1.00 97.44 198 PRO A C 1
ATOM 1531 O O . PRO A 1 198 ? 15.821 -3.060 -9.933 1.00 97.44 198 PRO A O 1
ATOM 1534 N N . LEU A 1 199 ? 14.749 -1.858 -8.372 1.00 98.06 199 LEU A N 1
ATOM 1535 C CA . LEU A 1 199 ? 13.408 -2.288 -8.779 1.00 98.06 199 LEU A CA 1
ATOM 1536 C C . LEU A 1 199 ? 13.058 -1.767 -10.181 1.00 98.06 199 LEU A C 1
ATOM 1538 O O . LEU A 1 199 ? 12.542 -2.528 -10.996 1.00 98.06 199 LEU A O 1
ATOM 1542 N N . MET A 1 200 ? 13.419 -0.523 -10.523 1.00 98.12 200 MET A N 1
ATOM 1543 C CA . MET A 1 200 ? 13.273 -0.027 -11.897 1.00 98.12 200 MET A CA 1
ATOM 1544 C C . MET A 1 200 ? 14.130 -0.808 -12.887 1.00 98.12 200 MET A C 1
ATOM 1546 O O . MET A 1 200 ? 13.675 -1.085 -13.994 1.00 98.12 200 MET A O 1
ATOM 1550 N N . SER A 1 201 ? 15.343 -1.204 -12.497 1.00 97.88 201 SER A N 1
ATOM 1551 C CA . SER A 1 201 ? 16.208 -2.061 -13.308 1.00 97.88 201 SER A CA 1
ATOM 1552 C C . SER A 1 201 ? 15.526 -3.395 -13.626 1.00 97.88 201 SER A C 1
ATOM 1554 O O . SER A 1 201 ? 15.483 -3.788 -14.791 1.00 97.88 201 SER A O 1
ATOM 1556 N N . MET A 1 202 ? 14.913 -4.039 -12.622 1.00 97.88 202 MET A N 1
ATOM 1557 C CA . MET A 1 202 ? 14.117 -5.261 -12.800 1.00 97.88 202 MET A CA 1
ATOM 1558 C C . MET A 1 202 ? 12.917 -5.040 -13.728 1.00 97.88 202 MET A C 1
ATOM 1560 O O . MET A 1 202 ? 12.683 -5.854 -14.618 1.00 97.88 202 MET A O 1
ATOM 1564 N N . ILE A 1 203 ? 12.189 -3.932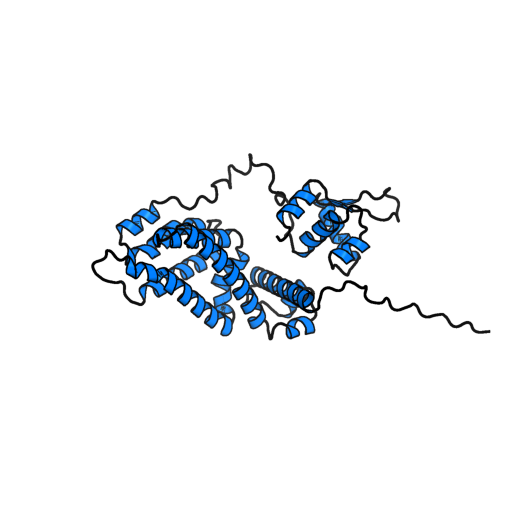 -13.547 1.00 97.38 203 ILE A N 1
ATOM 1565 C CA . ILE A 1 203 ? 11.003 -3.591 -14.343 1.00 97.38 203 ILE A CA 1
ATOM 1566 C C . ILE A 1 203 ? 11.360 -3.407 -15.816 1.00 97.38 203 ILE A C 1
ATOM 1568 O O . ILE A 1 203 ? 10.708 -3.984 -16.678 1.00 97.38 203 ILE A O 1
ATOM 1572 N N . VAL A 1 204 ? 12.378 -2.602 -16.133 1.00 95.81 204 VAL A N 1
ATOM 1573 C CA . VAL A 1 204 ? 12.655 -2.211 -17.526 1.00 95.81 204 VAL A CA 1
ATOM 1574 C C . VAL A 1 204 ? 13.465 -3.246 -18.295 1.00 95.81 204 VAL A C 1
ATOM 1576 O O . VAL A 1 204 ? 13.471 -3.199 -19.523 1.00 95.81 204 VAL A O 1
ATOM 1579 N N . LEU A 1 205 ? 14.172 -4.151 -17.612 1.00 94.75 205 LEU A N 1
ATOM 1580 C CA . LEU A 1 205 ? 15.062 -5.127 -18.241 1.00 94.75 205 LEU A CA 1
ATOM 1581 C C . LEU A 1 205 ? 14.382 -5.958 -19.346 1.00 94.75 205 LEU A C 1
ATOM 1583 O O . LEU A 1 205 ? 14.926 -5.977 -20.453 1.00 94.75 205 LEU A O 1
ATOM 1587 N N . PRO A 1 206 ? 13.228 -6.613 -19.113 1.00 93.44 206 PRO A N 1
ATOM 1588 C CA . PRO A 1 206 ? 12.606 -7.438 -20.145 1.00 93.44 206 PRO A CA 1
ATOM 1589 C C . PRO A 1 206 ? 11.997 -6.630 -21.294 1.00 93.44 206 PRO A C 1
ATOM 1591 O O . PRO A 1 206 ? 11.911 -7.154 -22.399 1.00 93.44 206 PRO A O 1
ATOM 1594 N N . TYR A 1 207 ? 11.619 -5.366 -21.072 1.00 92.69 207 TYR A N 1
ATOM 1595 C CA . TYR A 1 207 ? 10.963 -4.543 -22.097 1.00 92.69 207 TYR A CA 1
ATOM 1596 C C . TYR A 1 207 ? 11.950 -3.696 -22.913 1.00 92.69 207 TYR A C 1
ATOM 1598 O O . TYR A 1 207 ? 11.847 -3.593 -24.130 1.00 92.69 207 TYR A O 1
ATOM 1606 N N . LEU A 1 208 ? 12.935 -3.080 -22.256 1.00 92.19 208 LEU A N 1
ATOM 1607 C CA . LEU A 1 208 ? 13.844 -2.090 -22.849 1.00 92.19 208 LEU A CA 1
ATOM 1608 C C . LEU A 1 208 ? 15.303 -2.576 -22.938 1.00 92.19 208 LEU A C 1
ATOM 1610 O O . LEU A 1 208 ? 16.161 -1.873 -23.482 1.00 92.19 208 LEU A O 1
ATOM 1614 N N . GLY A 1 209 ? 15.596 -3.765 -22.406 1.00 91.88 209 GLY A N 1
ATOM 1615 C CA . GLY A 1 209 ? 16.899 -4.421 -22.478 1.00 91.88 209 GLY A CA 1
ATOM 1616 C C . GLY A 1 209 ? 17.936 -3.931 -21.461 1.00 91.88 209 GLY A C 1
ATOM 1617 O O . GLY A 1 209 ? 17.767 -2.937 -20.747 1.00 91.88 209 GLY A O 1
ATOM 1618 N N . ALA A 1 210 ? 19.076 -4.629 -21.428 1.00 93.31 210 ALA A N 1
ATOM 1619 C CA . ALA A 1 210 ? 20.122 -4.455 -20.415 1.00 93.31 210 ALA A CA 1
ATOM 1620 C C . ALA A 1 210 ? 20.663 -3.019 -20.316 1.00 93.31 210 ALA A C 1
ATOM 1622 O O . ALA A 1 210 ? 20.895 -2.517 -19.222 1.00 93.31 210 ALA A O 1
ATOM 1623 N N . ARG A 1 211 ? 20.803 -2.303 -21.441 1.00 93.12 211 ARG A N 1
ATOM 1624 C CA . ARG A 1 211 ? 21.299 -0.915 -21.430 1.00 93.12 211 ARG A CA 1
ATOM 1625 C C . ARG A 1 211 ? 20.332 0.053 -20.742 1.00 93.12 211 ARG A C 1
ATOM 1627 O O . ARG A 1 211 ? 20.771 1.045 -20.165 1.00 93.12 211 ARG A O 1
ATOM 1634 N N . ALA A 1 212 ? 19.022 -0.177 -20.828 1.00 92.94 212 ALA A N 1
ATOM 1635 C CA . ALA A 1 212 ? 18.050 0.606 -20.068 1.00 92.94 212 ALA A CA 1
ATOM 1636 C C . ALA A 1 212 ? 18.127 0.258 -18.576 1.00 92.94 212 ALA A C 1
ATOM 1638 O O . ALA A 1 212 ? 18.227 1.164 -17.755 1.00 92.94 212 ALA A O 1
ATOM 1639 N N . ALA A 1 213 ? 18.200 -1.034 -18.252 1.00 95.38 213 ALA A N 1
ATOM 1640 C CA . ALA A 1 213 ? 18.313 -1.521 -16.881 1.00 95.38 213 ALA A CA 1
ATOM 1641 C C . ALA A 1 213 ? 19.567 -0.992 -16.158 1.00 95.38 213 ALA A C 1
ATOM 1643 O O . ALA A 1 213 ? 19.469 -0.513 -15.029 1.00 95.38 213 ALA A O 1
ATOM 1644 N N . SER A 1 214 ? 20.735 -0.989 -16.812 1.00 96.31 214 SER A N 1
ATOM 1645 C CA . SER A 1 214 ? 21.970 -0.426 -16.243 1.00 96.31 214 SER A CA 1
ATOM 1646 C C . SER A 1 214 ? 21.892 1.088 -16.039 1.00 96.31 214 SER A C 1
ATOM 1648 O O . SER A 1 214 ? 22.484 1.608 -15.098 1.00 96.31 214 SER A O 1
ATOM 1650 N N . ARG A 1 215 ? 21.153 1.812 -16.894 1.00 95.50 215 ARG A N 1
ATOM 1651 C CA . ARG A 1 215 ? 20.938 3.256 -16.709 1.00 95.50 215 ARG A CA 1
ATOM 1652 C C . ARG A 1 215 ? 20.098 3.550 -15.471 1.00 95.50 215 ARG A C 1
ATOM 1654 O O . ARG A 1 215 ? 20.404 4.519 -14.794 1.00 95.50 215 ARG A O 1
ATOM 1661 N N . GLU A 1 216 ? 19.101 2.725 -15.151 1.00 96.12 216 GLU A N 1
ATOM 1662 C CA . GLU A 1 216 ? 18.313 2.883 -13.916 1.00 96.12 216 GLU A CA 1
ATOM 1663 C C . GLU A 1 216 ? 19.155 2.691 -12.650 1.00 96.12 216 GLU A C 1
ATOM 1665 O O . GLU A 1 216 ? 18.958 3.416 -11.681 1.00 96.12 216 GLU A O 1
ATOM 1670 N N . LEU A 1 217 ? 20.142 1.790 -12.674 1.00 95.06 217 LEU A N 1
ATOM 1671 C CA . LEU A 1 217 ? 21.078 1.603 -11.557 1.00 95.06 217 LEU A CA 1
ATOM 1672 C C . LEU A 1 217 ? 22.046 2.781 -11.383 1.00 95.06 217 LEU A C 1
ATOM 1674 O O . LEU A 1 217 ? 22.485 3.059 -10.274 1.00 95.06 217 LEU A O 1
ATOM 1678 N N . ALA A 1 218 ? 22.396 3.456 -12.480 1.00 92.19 218 ALA A N 1
ATOM 1679 C CA . ALA A 1 218 ? 23.274 4.624 -12.463 1.00 92.19 218 ALA A CA 1
ATOM 1680 C C . ALA A 1 218 ? 22.529 5.934 -12.158 1.00 92.19 218 ALA A C 1
ATOM 1682 O O . ALA A 1 218 ? 23.164 6.955 -11.890 1.00 92.19 218 ALA A O 1
ATOM 1683 N N . ARG A 1 219 ? 21.192 5.934 -12.235 1.00 91.31 219 ARG A N 1
ATOM 1684 C CA . ARG A 1 219 ? 20.386 7.088 -11.836 1.00 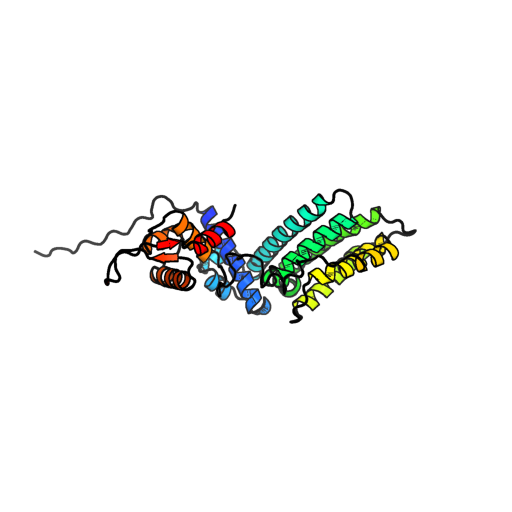91.31 219 ARG A CA 1
ATOM 1685 C C . ARG A 1 219 ? 20.509 7.267 -10.325 1.00 91.31 219 ARG A C 1
ATOM 1687 O O . ARG A 1 219 ? 20.503 6.272 -9.601 1.00 91.31 219 ARG A O 1
ATOM 1694 N N . PRO A 1 220 ? 20.595 8.516 -9.838 1.00 77.25 220 PRO A N 1
ATOM 1695 C CA . PRO A 1 220 ? 20.600 8.748 -8.408 1.00 77.25 220 PRO A CA 1
ATOM 1696 C C . PRO A 1 220 ? 19.351 8.107 -7.797 1.00 77.25 220 PRO A C 1
ATOM 1698 O O . PRO A 1 220 ? 18.254 8.166 -8.378 1.00 77.25 220 PRO A O 1
ATOM 1701 N N . ALA A 1 221 ? 19.530 7.486 -6.627 1.00 66.81 221 ALA A N 1
ATOM 1702 C CA . ALA A 1 221 ? 18.406 7.196 -5.751 1.00 66.81 221 ALA A CA 1
ATOM 1703 C C . ALA A 1 221 ? 17.594 8.484 -5.606 1.00 66.81 221 ALA A C 1
ATOM 1705 O O . ALA A 1 221 ? 18.153 9.585 -5.688 1.00 66.81 221 ALA A O 1
ATOM 1706 N N . MET A 1 222 ? 16.279 8.361 -5.446 1.00 65.06 222 MET A N 1
ATOM 1707 C CA . MET A 1 222 ? 15.516 9.555 -5.129 1.00 65.06 222 MET A CA 1
ATOM 1708 C C . MET A 1 222 ? 16.133 10.176 -3.886 1.00 65.06 222 MET A C 1
ATOM 1710 O O . MET A 1 222 ? 16.185 9.537 -2.838 1.00 65.06 222 MET A O 1
ATOM 1714 N N . GLU A 1 223 ? 16.619 11.409 -4.017 1.00 49.53 223 GLU A N 1
ATOM 1715 C CA . GLU A 1 223 ? 16.930 12.218 -2.858 1.00 49.53 223 GLU A CA 1
ATOM 1716 C C . GLU A 1 223 ? 15.596 12.474 -2.148 1.00 49.53 223 GLU A C 1
ATOM 1718 O O . GLU A 1 223 ? 14.956 13.510 -2.317 1.00 49.53 223 GLU A O 1
ATOM 1723 N N . VAL A 1 224 ? 15.195 11.556 -1.263 1.00 46.88 224 VAL A N 1
ATOM 1724 C CA . VAL A 1 224 ? 14.772 12.024 0.050 1.00 46.88 224 VAL A CA 1
ATOM 1725 C C . VAL A 1 224 ? 15.973 12.822 0.491 1.00 46.88 224 VAL A C 1
ATOM 1727 O O . VAL A 1 224 ? 17.026 12.222 0.706 1.00 46.88 224 VAL A O 1
ATOM 1730 N N . ALA A 1 225 ? 15.866 14.154 0.417 1.00 35.59 225 ALA A N 1
ATOM 1731 C CA . ALA A 1 225 ? 16.945 15.078 0.730 1.00 35.59 225 ALA A CA 1
ATOM 1732 C C . ALA A 1 225 ? 17.826 14.423 1.798 1.00 35.59 225 ALA A C 1
ATOM 1734 O O . ALA A 1 225 ? 17.299 14.093 2.868 1.00 35.59 225 ALA A O 1
ATOM 1735 N N . ARG A 1 226 ? 19.094 14.121 1.458 1.00 37.38 226 ARG A N 1
ATOM 1736 C CA . ARG A 1 226 ? 20.114 13.516 2.338 1.00 37.38 226 ARG A CA 1
ATOM 1737 C C . ARG A 1 226 ? 20.462 14.501 3.448 1.00 37.38 226 ARG A C 1
ATOM 1739 O O . ARG A 1 226 ? 21.556 15.018 3.591 1.00 37.38 226 ARG A O 1
ATOM 1746 N N . ASP A 1 227 ? 19.438 14.789 4.209 1.00 35.00 227 ASP A N 1
ATOM 1747 C CA . ASP A 1 227 ? 19.243 15.906 5.098 1.00 35.00 227 ASP A CA 1
ATOM 1748 C C . ASP A 1 227 ? 18.847 15.288 6.465 1.00 35.00 227 ASP A C 1
ATOM 1750 O O . ASP A 1 227 ? 18.631 15.979 7.448 1.00 35.00 227 ASP A O 1
ATOM 1754 N N . ARG A 1 228 ? 18.873 13.950 6.601 1.00 40.81 228 ARG A N 1
ATOM 1755 C CA . ARG A 1 228 ? 18.834 13.280 7.910 1.00 40.81 228 ARG A CA 1
ATOM 1756 C C . ARG A 1 228 ? 19.985 13.732 8.827 1.00 40.81 228 ARG A C 1
ATOM 1758 O O . ARG A 1 228 ? 19.803 13.738 10.036 1.00 40.81 228 ARG A O 1
ATOM 1765 N N . GLN A 1 229 ? 21.131 14.167 8.281 1.00 34.75 229 GLN A N 1
ATOM 1766 C CA . GLN A 1 229 ? 22.268 14.677 9.071 1.00 34.75 229 GLN A CA 1
ATOM 1767 C C . GLN A 1 229 ? 22.519 16.188 8.941 1.00 34.75 229 GLN A C 1
ATOM 1769 O O . GLN A 1 229 ? 22.926 16.805 9.922 1.00 34.75 229 GLN A O 1
ATOM 1774 N N . THR A 1 230 ? 22.233 16.819 7.796 1.00 30.52 230 THR A N 1
ATOM 1775 C CA . THR A 1 230 ? 22.488 18.265 7.598 1.00 30.52 230 THR A CA 1
ATOM 1776 C C . THR A 1 230 ? 21.251 19.140 7.860 1.00 30.52 230 THR A C 1
ATOM 1778 O O . THR A 1 230 ? 21.380 20.261 8.353 1.00 30.52 230 THR A O 1
ATOM 1781 N N . ARG A 1 231 ? 20.030 18.611 7.685 1.00 35.12 231 ARG A N 1
ATOM 1782 C CA . ARG A 1 231 ? 18.770 19.312 8.022 1.00 35.12 231 ARG A CA 1
ATOM 1783 C C . ARG A 1 231 ? 18.521 19.392 9.519 1.00 35.12 231 ARG A C 1
ATOM 1785 O O . ARG A 1 231 ? 17.753 20.252 9.934 1.00 35.12 231 ARG A O 1
ATOM 1792 N N . SER A 1 232 ? 19.218 18.573 10.315 1.00 34.66 232 SER A N 1
ATOM 1793 C CA . SER A 1 232 ? 19.202 18.646 11.781 1.00 34.66 232 SER A CA 1
ATOM 1794 C C . SER A 1 232 ? 19.653 20.017 12.306 1.00 34.66 232 SER A C 1
ATOM 1796 O O . SER A 1 232 ? 19.307 20.375 13.429 1.00 34.66 232 SER A O 1
ATOM 1798 N N . GLN A 1 233 ? 20.390 20.808 11.513 1.00 34.28 233 GLN A N 1
ATOM 1799 C CA . GLN A 1 233 ? 20.970 22.062 11.999 1.00 34.28 233 GLN A CA 1
ATOM 1800 C C . GLN A 1 233 ? 20.519 23.339 11.277 1.00 34.28 233 GLN A C 1
ATOM 1802 O O . GLN A 1 233 ? 20.836 24.419 11.771 1.00 34.28 233 GLN A O 1
ATOM 1807 N N . THR A 1 234 ? 19.788 23.299 10.150 1.00 31.39 234 THR A N 1
ATOM 1808 C CA . THR A 1 234 ? 19.574 24.553 9.379 1.00 31.39 234 THR A CA 1
ATOM 1809 C C . THR A 1 234 ? 18.206 24.757 8.718 1.00 31.39 234 THR A C 1
ATOM 1811 O O . THR A 1 234 ? 18.019 25.751 8.020 1.00 31.39 234 THR A O 1
ATOM 1814 N N . ARG A 1 235 ? 17.182 23.936 8.989 1.00 34.94 235 ARG A N 1
ATOM 1815 C CA . ARG A 1 235 ? 15.792 24.311 8.655 1.00 34.94 235 ARG A CA 1
ATOM 1816 C C . ARG A 1 235 ? 14.931 24.425 9.900 1.00 34.94 235 ARG A C 1
ATOM 1818 O O . ARG A 1 235 ? 14.399 23.458 10.411 1.00 34.94 235 ARG A O 1
ATOM 1825 N N . SER A 1 236 ? 14.801 25.671 10.343 1.00 35.38 236 SER A N 1
ATOM 1826 C CA . SER A 1 236 ? 13.620 26.267 10.967 1.00 35.38 236 SER A CA 1
ATOM 1827 C C . SER A 1 236 ? 12.351 25.390 10.930 1.00 35.38 236 SER A C 1
ATOM 1829 O O . SER A 1 236 ? 11.506 25.553 10.053 1.00 35.38 236 SER A O 1
ATOM 1831 N N . ARG A 1 237 ? 12.249 24.537 11.955 1.00 41.19 237 ARG A N 1
ATOM 1832 C CA . ARG A 1 237 ? 11.068 24.081 12.702 1.00 41.19 237 ARG A CA 1
ATOM 1833 C C . ARG A 1 237 ? 9.898 23.572 11.863 1.00 41.19 237 ARG A C 1
ATOM 1835 O O . ARG A 1 237 ? 8.943 24.307 11.607 1.00 41.19 237 ARG A O 1
ATOM 1842 N N . ASP A 1 238 ? 9.929 22.276 11.568 1.00 45.78 238 ASP A N 1
ATOM 1843 C CA . ASP A 1 238 ? 8.694 21.510 11.413 1.00 45.78 238 ASP A CA 1
ATOM 1844 C C . ASP A 1 238 ? 7.858 21.697 12.708 1.00 45.78 238 ASP A C 1
ATOM 1846 O O . ASP A 1 238 ? 8.364 21.467 13.812 1.00 45.78 238 ASP A O 1
ATOM 1850 N N . PRO A 1 239 ? 6.604 22.185 12.626 1.00 45.25 239 PRO A N 1
ATOM 1851 C CA . PRO A 1 239 ? 5.757 22.430 13.797 1.00 45.25 239 PRO A CA 1
ATOM 1852 C C . PRO A 1 239 ? 5.561 21.194 14.682 1.00 45.25 239 PRO A C 1
ATOM 1854 O O . PRO A 1 239 ? 5.268 21.327 15.877 1.00 45.25 239 PRO A O 1
ATOM 1857 N N . LEU A 1 240 ? 5.706 20.007 14.089 1.00 46.47 240 LEU A N 1
ATOM 1858 C CA . LEU A 1 240 ? 5.514 18.710 14.724 1.00 46.47 240 LEU A CA 1
ATOM 1859 C C . LEU A 1 240 ? 6.810 18.164 15.350 1.00 46.47 240 LEU A C 1
ATOM 1861 O O . LEU A 1 240 ? 6.758 17.257 16.185 1.00 46.47 240 LEU A O 1
ATOM 1865 N N . GLU A 1 241 ? 7.964 18.749 15.024 1.00 42.66 241 GLU A N 1
ATOM 1866 C CA . GLU A 1 241 ? 9.281 18.310 15.482 1.00 42.66 241 GLU A CA 1
ATOM 1867 C C . GLU A 1 241 ? 9.431 18.522 16.996 1.00 42.66 241 GLU A C 1
ATOM 1869 O O . GLU A 1 241 ? 9.185 19.610 17.523 1.00 42.66 241 GLU A O 1
ATOM 1874 N N . GLY A 1 242 ? 9.791 17.466 17.733 1.00 43.03 242 GLY A N 1
ATOM 1875 C CA . GLY A 1 242 ? 9.903 17.472 19.198 1.00 43.03 242 GLY A CA 1
ATOM 1876 C C . GLY A 1 242 ? 8.583 17.268 19.955 1.00 43.03 242 GLY A C 1
ATOM 1877 O O . GLY A 1 242 ? 8.562 17.358 21.187 1.00 43.03 242 GLY A O 1
ATOM 1878 N N . LEU A 1 243 ? 7.475 16.982 19.262 1.00 50.28 243 LEU A N 1
ATOM 1879 C CA . LEU A 1 243 ? 6.303 16.402 19.909 1.00 50.28 243 LEU A CA 1
ATOM 1880 C C . LEU A 1 243 ? 6.598 14.929 20.203 1.00 50.28 243 LEU A C 1
ATOM 1882 O O . LEU A 1 243 ? 6.371 14.061 19.370 1.00 50.28 243 LEU A O 1
ATOM 1886 N N . ASN A 1 244 ? 7.046 14.631 21.427 1.00 44.50 244 ASN A N 1
ATOM 1887 C CA . ASN A 1 244 ? 7.098 13.264 21.969 1.00 44.50 244 ASN A CA 1
ATOM 1888 C C . ASN A 1 244 ? 5.669 12.716 22.222 1.00 44.50 244 ASN A C 1
ATOM 1890 O O . ASN A 1 244 ? 5.316 12.267 23.318 1.00 44.50 244 ASN A O 1
ATOM 1894 N N . MET A 1 245 ? 4.780 12.844 21.232 1.00 50.91 245 MET A N 1
ATOM 1895 C CA . MET A 1 245 ? 3.450 12.255 21.195 1.00 50.91 245 MET A CA 1
ATOM 1896 C C . MET A 1 245 ? 2.960 12.069 19.752 1.00 50.91 245 MET A C 1
ATOM 1898 O O . MET A 1 245 ? 3.070 12.971 18.931 1.00 50.91 245 MET A O 1
ATOM 1902 N N . ARG A 1 246 ? 2.309 10.930 19.481 1.00 50.19 246 ARG A N 1
ATOM 1903 C 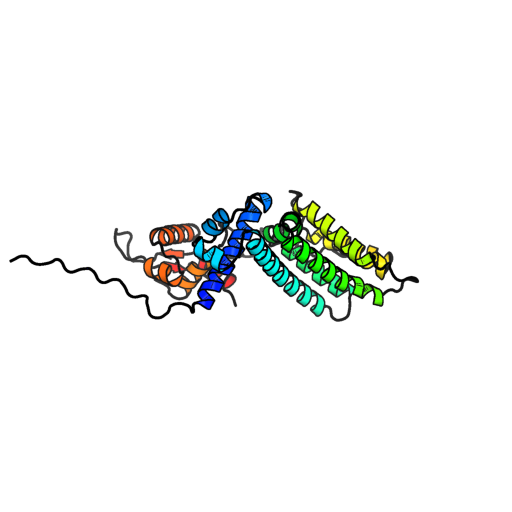CA . ARG A 1 246 ? 1.570 10.678 18.233 1.00 50.19 246 ARG A CA 1
ATOM 1904 C C . ARG A 1 246 ? 0.394 11.662 18.123 1.00 50.19 246 ARG A C 1
ATOM 1906 O O . ARG A 1 246 ? -0.472 11.705 19.009 1.00 50.19 246 ARG A O 1
ATOM 1913 N N . LEU A 1 247 ? 0.358 12.459 17.054 1.00 57.91 247 LEU A N 1
ATOM 1914 C CA . LEU A 1 247 ? -0.731 13.389 16.728 1.00 57.91 247 LEU A CA 1
ATOM 1915 C C . LEU A 1 247 ? -1.955 12.616 16.235 1.00 57.91 247 LEU A C 1
ATOM 1917 O O . LEU A 1 247 ? -2.243 12.500 15.054 1.00 57.91 247 LEU A O 1
ATOM 1921 N N . THR A 1 248 ? -2.696 12.052 17.180 1.00 61.16 248 THR A N 1
ATOM 1922 C CA . THR A 1 248 ? -3.970 11.392 16.879 1.00 61.16 248 THR A CA 1
ATOM 1923 C C . THR A 1 248 ? -5.002 12.401 16.363 1.00 61.16 248 THR A C 1
ATOM 1925 O O . THR A 1 248 ? -5.012 13.545 16.818 1.00 61.16 248 THR A O 1
ATOM 1928 N N . TYR A 1 249 ? -5.952 11.961 15.536 1.00 57.84 249 TYR A N 1
ATOM 1929 C CA . TYR A 1 249 ? -7.063 12.785 15.024 1.00 57.84 249 TYR A CA 1
ATOM 1930 C C . TYR A 1 249 ? -7.798 13.601 16.114 1.00 57.84 249 TYR A C 1
ATOM 1932 O O . TYR A 1 249 ? -8.150 14.762 15.919 1.00 57.84 249 TYR A O 1
ATOM 1940 N N . ARG A 1 250 ? -7.955 13.038 17.323 1.00 68.12 250 ARG A N 1
ATOM 1941 C CA . ARG A 1 250 ? -8.521 13.740 18.499 1.00 68.12 250 ARG A CA 1
ATOM 1942 C C . ARG A 1 250 ? -7.709 14.966 18.937 1.00 68.12 250 ARG A C 1
ATOM 1944 O O . ARG A 1 250 ? -8.287 15.935 19.408 1.00 68.12 250 ARG A O 1
ATOM 1951 N N . THR A 1 251 ? -6.386 14.918 18.810 1.00 73.56 251 THR A N 1
ATOM 1952 C CA . THR A 1 251 ? -5.488 16.014 19.181 1.00 73.56 251 THR A CA 1
ATOM 1953 C C . THR A 1 251 ? -5.629 17.149 18.181 1.00 73.56 251 THR A C 1
ATOM 1955 O O . THR A 1 251 ? -5.800 18.292 18.588 1.00 73.56 251 THR A O 1
ATOM 1958 N N . VAL A 1 252 ? -5.648 16.809 16.890 1.00 74.81 252 VAL A N 1
ATOM 1959 C CA . VAL A 1 252 ? -5.869 17.765 15.798 1.00 74.81 252 VAL A CA 1
ATOM 1960 C C . VAL A 1 252 ? -7.206 18.487 15.987 1.00 74.81 252 VAL A C 1
ATOM 1962 O O . VAL A 1 252 ? -7.241 19.712 16.009 1.00 74.81 252 VAL A O 1
ATOM 1965 N N . ARG A 1 253 ? -8.292 17.753 16.269 1.00 79.06 253 ARG A N 1
ATOM 1966 C CA . ARG A 1 253 ? -9.609 18.360 16.527 1.00 79.06 253 ARG A CA 1
ATOM 1967 C C . ARG A 1 253 ? -9.648 19.296 17.734 1.00 79.06 253 ARG A C 1
ATOM 1969 O O . ARG A 1 253 ? -10.330 20.311 17.679 1.00 79.06 253 ARG A O 1
ATOM 1976 N N . VAL A 1 254 ? -8.948 18.973 18.821 1.00 82.50 254 VAL A N 1
ATOM 1977 C CA . VAL A 1 254 ? -8.862 19.870 19.987 1.00 82.50 254 VAL A CA 1
ATOM 1978 C C . VAL A 1 254 ? -8.137 21.165 19.628 1.00 82.50 254 VAL A C 1
ATOM 1980 O O . VAL A 1 254 ? -8.597 22.234 20.016 1.00 82.50 254 VAL A O 1
ATOM 1983 N N . LEU A 1 255 ? -7.048 21.084 18.859 1.00 84.38 255 LEU A N 1
ATOM 1984 C CA . LEU A 1 255 ? -6.319 22.271 18.411 1.00 84.38 255 LEU A CA 1
ATOM 1985 C C . LEU A 1 255 ? -7.168 23.140 17.472 1.00 84.38 255 LEU A C 1
ATOM 1987 O O . LEU A 1 255 ? -7.204 24.351 17.662 1.00 84.38 255 LEU A O 1
ATOM 1991 N N . MET A 1 256 ? -7.910 22.534 16.538 1.00 81.44 256 MET A N 1
ATOM 1992 C CA . MET A 1 256 ? -8.834 23.254 15.647 1.00 81.44 256 MET A CA 1
ATOM 1993 C C . MET A 1 256 ? -9.918 24.013 16.422 1.00 81.44 256 MET A C 1
ATOM 1995 O O . MET A 1 256 ? -10.164 25.183 16.158 1.00 81.44 256 MET A O 1
ATOM 1999 N N . VAL A 1 257 ? -10.532 23.383 17.428 1.00 83.88 257 VAL A N 1
ATOM 2000 C CA . VAL A 1 257 ? -11.602 24.016 18.221 1.00 83.88 257 VAL A CA 1
ATOM 2001 C C . VAL A 1 257 ? -11.085 25.220 19.009 1.00 83.88 257 VAL A C 1
ATOM 2003 O O . VAL A 1 257 ? -11.770 26.236 19.078 1.00 83.88 257 VAL A O 1
ATOM 2006 N N . ILE A 1 258 ? -9.871 25.133 19.561 1.00 88.31 258 ILE A N 1
ATOM 2007 C CA . ILE A 1 258 ? -9.224 26.254 20.262 1.00 88.31 258 ILE A CA 1
ATOM 2008 C C . ILE A 1 258 ? -8.803 27.353 19.272 1.00 88.31 258 ILE A C 1
ATOM 2010 O O . ILE A 1 258 ? -8.841 28.529 19.626 1.00 88.31 258 ILE A O 1
ATOM 2014 N N . ALA A 1 259 ? -8.420 26.995 18.039 1.00 82.94 259 ALA A N 1
ATOM 2015 C CA . ALA A 1 259 ? -8.134 27.967 16.982 1.00 82.94 259 ALA A CA 1
ATOM 2016 C C . ALA A 1 259 ? -9.385 28.763 16.581 1.00 82.94 259 ALA A C 1
ATOM 2018 O O . ALA A 1 259 ? -9.310 29.974 16.399 1.00 82.94 259 ALA A O 1
ATOM 2019 N N . GLU A 1 260 ? -10.525 28.080 16.449 1.00 83.44 260 GLU A N 1
ATOM 2020 C CA . GLU A 1 260 ? -11.809 28.684 16.079 1.00 83.44 260 GLU A CA 1
ATOM 2021 C C . GLU A 1 260 ? -12.437 29.483 17.230 1.00 83.44 260 GLU A C 1
ATOM 2023 O O . GLU A 1 260 ? -13.100 30.488 16.983 1.00 83.44 260 GLU A O 1
ATOM 2028 N N . HIS A 1 261 ? -12.200 29.070 18.481 1.00 85.38 261 HIS A N 1
ATOM 2029 C CA . HIS A 1 261 ? -12.767 29.695 19.679 1.00 85.38 261 HIS A CA 1
ATOM 2030 C C . HIS A 1 261 ? -11.678 29.965 20.741 1.00 85.38 261 HIS A C 1
ATOM 2032 O O . HIS A 1 261 ? -11.618 29.267 21.761 1.00 85.38 261 HIS A O 1
ATOM 2038 N N . PRO A 1 262 ? -10.796 30.966 20.538 1.00 87.69 262 PRO A N 1
ATOM 2039 C CA . PRO A 1 262 ? -9.795 31.337 21.535 1.00 87.69 262 PRO A CA 1
ATOM 2040 C C . PRO A 1 262 ? -10.453 31.769 22.850 1.00 87.69 262 PRO A C 1
ATOM 2042 O O . PRO A 1 262 ? -11.401 32.550 22.853 1.00 87.69 262 PRO A O 1
ATOM 2045 N N . GLY A 1 263 ? -9.950 31.261 23.972 1.00 84.69 263 GLY A N 1
ATOM 2046 C CA . GLY A 1 263 ? -10.509 31.509 25.301 1.00 84.69 263 GLY A CA 1
ATOM 2047 C C . GLY A 1 263 ? -11.585 30.512 25.734 1.00 84.69 263 GLY A C 1
ATOM 2048 O O . GLY A 1 263 ? -12.120 30.658 26.829 1.00 84.69 263 GLY A O 1
ATOM 2049 N N . ALA A 1 264 ? -11.870 29.479 24.936 1.00 85.56 264 ALA A N 1
ATOM 2050 C CA . ALA A 1 264 ? -12.846 28.455 25.292 1.00 85.56 264 ALA A CA 1
ATOM 2051 C C . ALA A 1 264 ? -12.470 27.697 26.580 1.00 85.56 264 ALA A C 1
ATOM 2053 O O . ALA A 1 264 ? -11.301 27.384 26.852 1.00 85.56 264 ALA A O 1
ATOM 2054 N N . SER A 1 265 ? -13.492 27.353 27.360 1.00 87.38 265 SER A N 1
ATOM 2055 C CA . SER A 1 265 ? -13.379 26.525 28.558 1.00 87.38 265 SER A CA 1
ATOM 2056 C C . SER A 1 265 ? -13.205 25.044 28.223 1.00 87.38 265 SER A C 1
ATOM 2058 O O . SER A 1 265 ? -13.512 24.585 27.123 1.00 87.38 265 SER A O 1
ATOM 2060 N N . ASN A 1 266 ? -12.770 24.237 29.202 1.00 84.75 266 ASN A N 1
ATOM 2061 C CA . ASN A 1 266 ? -12.652 22.779 29.028 1.00 84.75 266 ASN A CA 1
ATOM 2062 C C . ASN A 1 266 ? -13.958 22.152 28.517 1.00 84.75 266 ASN A C 1
ATOM 2064 O O . ASN A 1 266 ? -13.912 21.212 27.725 1.00 84.75 266 ASN A O 1
ATOM 2068 N N . ARG A 1 267 ? -15.108 22.681 28.961 1.00 80.88 267 ARG A N 1
ATOM 2069 C CA . ARG A 1 267 ? -16.434 22.182 28.590 1.00 80.88 267 ARG A CA 1
ATOM 2070 C C . ARG A 1 267 ? -16.746 22.465 27.125 1.00 80.88 267 ARG A C 1
ATOM 2072 O O . ARG A 1 267 ? -17.161 21.556 26.415 1.00 80.88 267 ARG A O 1
ATOM 2079 N N . GLU A 1 268 ? -16.481 23.685 26.676 1.00 80.94 268 GLU A N 1
ATOM 2080 C CA . GLU A 1 268 ? -16.706 24.117 25.292 1.00 80.94 268 GLU A CA 1
ATOM 2081 C C . GLU A 1 268 ? -15.750 23.415 24.324 1.00 80.94 268 GLU A C 1
ATOM 2083 O O . GLU A 1 268 ? -16.172 22.942 23.272 1.00 80.94 268 GLU A O 1
ATOM 2088 N N . ILE A 1 269 ? -14.482 23.237 24.710 1.00 83.62 269 ILE A N 1
ATOM 2089 C CA . ILE A 1 269 ? -13.508 22.506 23.888 1.00 83.62 269 ILE A CA 1
ATOM 2090 C C . ILE A 1 269 ? -13.888 21.026 23.797 1.00 83.62 269 ILE A C 1
ATOM 2092 O O . ILE A 1 269 ? -13.795 20.430 22.726 1.00 83.62 269 ILE A O 1
ATOM 2096 N N . ALA A 1 270 ? -14.328 20.411 24.896 1.00 79.38 270 ALA A N 1
ATOM 2097 C CA . ALA A 1 270 ? -14.829 19.037 24.907 1.00 79.38 270 ALA A CA 1
ATOM 2098 C C . ALA A 1 270 ? -16.029 18.850 23.966 1.00 79.38 270 ALA A C 1
ATOM 2100 O O . ALA A 1 270 ? -16.027 17.923 23.153 1.00 79.38 270 ALA A O 1
ATOM 2101 N N . GLU A 1 271 ? -17.012 19.752 24.032 1.00 79.81 271 GLU A N 1
ATOM 2102 C CA . GLU A 1 271 ? -18.183 19.748 23.151 1.00 79.81 271 GLU A CA 1
ATOM 2103 C C . GLU A 1 271 ? -17.772 19.936 21.679 1.00 79.81 271 GLU A C 1
ATOM 2105 O O . GLU A 1 271 ? -18.104 19.095 20.839 1.00 79.81 271 GLU A O 1
ATOM 2110 N N . GLY A 1 272 ? -16.959 20.951 21.371 1.00 70.38 272 GLY A N 1
ATOM 2111 C CA . GLY A 1 272 ? -16.500 21.243 20.009 1.00 70.38 272 GLY A CA 1
ATOM 2112 C C . GLY A 1 272 ? -15.580 20.173 19.411 1.00 70.38 272 GLY A C 1
ATOM 2113 O O . GLY A 1 272 ? -15.593 19.950 18.202 1.00 70.38 272 GLY A O 1
ATOM 2114 N N . SER A 1 273 ? -14.807 19.455 20.237 1.00 75.25 273 SER A N 1
ATOM 2115 C CA . SER A 1 273 ? -13.882 18.390 19.801 1.00 75.25 273 SER A CA 1
ATOM 2116 C C . SER A 1 273 ? -14.486 16.982 19.859 1.00 75.25 273 SER A C 1
ATOM 2118 O O . SER A 1 273 ? -13.839 16.013 19.457 1.00 75.25 273 SER A O 1
ATOM 2120 N N . GLY A 1 274 ? -15.739 16.844 20.312 1.00 67.94 274 GLY A N 1
ATOM 2121 C CA . GLY A 1 274 ? -16.432 15.558 20.444 1.00 67.94 274 GLY A CA 1
ATOM 2122 C C . GLY A 1 274 ? -15.852 14.636 21.526 1.00 67.94 274 GLY A C 1
ATOM 2123 O O . GLY A 1 274 ? -15.992 13.414 21.433 1.00 67.94 274 GLY A O 1
ATOM 2124 N N . ILE A 1 275 ? -15.179 15.197 22.534 1.00 69.31 275 ILE A N 1
ATOM 2125 C CA . ILE A 1 275 ? -14.631 14.467 23.682 1.00 69.31 275 ILE A CA 1
ATOM 2126 C C . ILE A 1 275 ? -15.639 14.557 24.830 1.00 69.31 275 ILE A C 1
ATOM 2128 O O . ILE A 1 275 ? -15.792 15.594 25.456 1.00 69.31 275 ILE A O 1
ATOM 2132 N N . ILE A 1 276 ? -16.328 13.452 25.116 1.00 55.31 276 ILE A N 1
ATOM 2133 C CA . ILE A 1 276 ? -17.469 13.430 26.052 1.00 55.31 276 ILE A CA 1
ATOM 2134 C C . ILE A 1 276 ? -17.028 13.577 27.522 1.00 55.31 276 ILE A C 1
ATOM 2136 O O . ILE A 1 276 ? -17.737 14.163 28.338 1.00 55.31 276 ILE A O 1
ATOM 2140 N N . ASP A 1 277 ? -15.854 13.051 27.876 1.00 67.56 277 ASP A N 1
ATOM 2141 C CA . ASP A 1 277 ? -15.380 13.003 29.261 1.00 67.56 277 ASP A CA 1
ATOM 2142 C C . ASP A 1 277 ? -14.552 14.247 29.639 1.00 67.56 277 ASP A C 1
ATOM 2144 O O . ASP A 1 277 ? -13.469 14.493 29.096 1.00 67.56 277 ASP A O 1
AT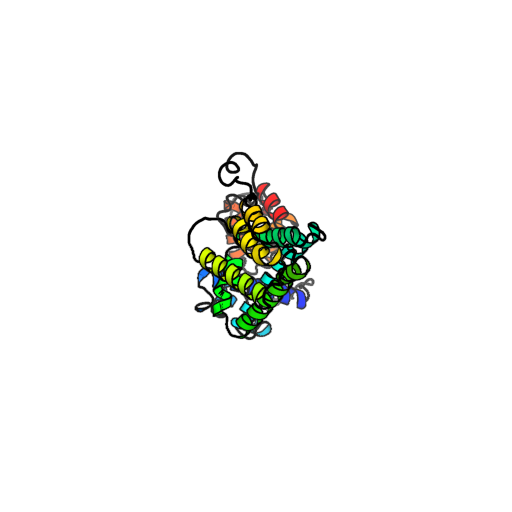OM 2148 N N . GLN A 1 278 ? -15.045 15.009 30.624 1.00 65.19 278 GLN A N 1
ATOM 2149 C CA . GLN A 1 278 ? -14.404 16.236 31.121 1.00 65.19 278 GLN A CA 1
ATOM 2150 C C . GLN A 1 278 ? -13.048 15.978 31.817 1.00 65.19 278 GLN A C 1
ATOM 2152 O O . GLN A 1 278 ? -12.177 16.854 31.872 1.00 65.19 278 GLN A O 1
ATOM 2157 N N . GLY A 1 279 ? -12.813 14.764 32.320 1.00 60.69 279 GLY A N 1
ATOM 2158 C CA . GLY A 1 279 ? -11.516 14.350 32.853 1.00 60.69 279 GLY A CA 1
ATOM 2159 C C . GLY A 1 279 ? -10.491 14.087 31.745 1.00 60.69 279 GLY A C 1
ATOM 2160 O O . GLY A 1 279 ? -9.319 14.443 31.882 1.00 60.69 279 GLY A O 1
ATOM 2161 N N . GLN A 1 280 ? -10.918 13.510 30.621 1.00 61.91 280 GLN A N 1
ATOM 2162 C CA . GLN A 1 280 ? -10.079 13.247 29.455 1.00 61.91 280 GLN A CA 1
ATOM 2163 C C . GLN A 1 280 ? -9.687 14.529 28.730 1.00 61.91 280 GLN A C 1
ATOM 2165 O O . GLN A 1 280 ? -8.517 14.654 28.365 1.00 61.91 280 GLN A O 1
ATOM 2170 N N . ILE A 1 281 ? -10.609 15.487 28.568 1.00 79.81 281 ILE A N 1
ATOM 2171 C CA . ILE A 1 281 ? -10.257 16.785 27.978 1.00 79.81 281 ILE A CA 1
ATOM 2172 C C . ILE A 1 281 ? -9.256 17.526 28.868 1.00 79.81 281 ILE A C 1
ATOM 2174 O O . ILE A 1 281 ? -8.251 18.020 28.372 1.00 79.81 281 ILE A O 1
ATOM 2178 N N . SER A 1 282 ? -9.444 17.499 30.192 1.00 75.62 282 SER A N 1
ATOM 2179 C CA . SER A 1 282 ? -8.531 18.155 31.134 1.00 75.62 282 SER A CA 1
ATOM 2180 C C . SER A 1 282 ? -7.133 17.526 31.104 1.00 75.62 282 SER A C 1
ATOM 2182 O O . SER A 1 282 ? -6.129 18.236 31.085 1.00 75.62 282 SER A O 1
ATOM 2184 N N . LYS A 1 283 ? -7.035 16.189 31.036 1.00 72.12 283 LYS A N 1
ATOM 2185 C CA . LYS A 1 283 ? -5.749 15.479 30.883 1.00 72.12 283 LYS A CA 1
ATOM 2186 C C . LYS A 1 283 ? -5.074 15.783 29.544 1.00 72.12 283 LYS A C 1
ATOM 2188 O O . LYS A 1 283 ? -3.855 15.943 29.508 1.00 72.12 283 LYS A O 1
ATOM 2193 N N . LEU A 1 284 ? -5.846 15.860 28.461 1.00 75.12 284 LEU A N 1
ATOM 2194 C CA . LEU A 1 284 ? -5.330 16.167 27.130 1.00 75.12 284 LEU A CA 1
ATOM 2195 C C . LEU A 1 284 ? -4.841 17.616 27.043 1.00 75.12 284 LEU A C 1
ATOM 2197 O O . LEU A 1 284 ? -3.705 17.823 26.641 1.00 75.12 284 LEU A O 1
ATOM 2201 N N . LEU A 1 285 ? -5.626 18.594 27.499 1.00 83.25 285 LEU A N 1
ATOM 2202 C CA . LEU A 1 285 ? -5.241 20.010 27.529 1.00 83.25 285 LEU A CA 1
ATOM 2203 C C . LEU A 1 285 ? -3.995 20.243 28.389 1.00 83.25 285 LEU A C 1
ATOM 2205 O O . LEU A 1 285 ? -3.066 20.907 27.945 1.00 83.25 285 LEU A O 1
ATOM 2209 N N . ASN A 1 286 ? -3.898 19.597 29.555 1.00 77.69 286 ASN A N 1
ATOM 2210 C CA . ASN A 1 286 ? -2.682 19.641 30.371 1.00 77.69 286 ASN A CA 1
ATOM 2211 C C . ASN A 1 286 ? -1.465 19.048 29.648 1.00 77.69 286 ASN A C 1
ATOM 2213 O O . ASN A 1 286 ? -0.359 19.577 29.751 1.00 77.69 286 ASN A O 1
ATOM 2217 N N . ARG A 1 287 ? -1.643 17.949 28.906 1.00 73.44 287 ARG A N 1
ATOM 2218 C CA . ARG A 1 287 ? -0.563 17.344 28.117 1.00 73.44 287 ARG A CA 1
ATOM 2219 C C . ARG A 1 287 ? -0.142 18.244 26.951 1.00 73.44 287 ARG A C 1
ATOM 2221 O O . ARG A 1 287 ? 1.053 18.393 26.724 1.00 73.44 287 ARG A O 1
ATOM 2228 N N . LEU A 1 288 ? -1.095 18.860 26.252 1.00 80.62 288 LEU A N 1
ATOM 2229 C CA . LEU A 1 288 ? -0.827 19.819 25.175 1.00 80.62 288 LEU A CA 1
ATOM 2230 C C . LEU A 1 288 ? -0.163 21.096 25.706 1.00 80.62 288 LEU A C 1
ATOM 2232 O O . LEU A 1 288 ? 0.725 21.632 25.050 1.00 80.62 288 LEU A O 1
ATOM 2236 N N . GLY A 1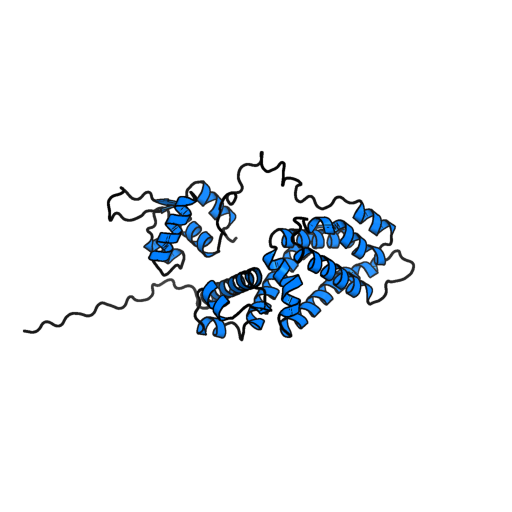 289 ? -0.516 21.524 26.920 1.00 80.31 289 GLY A N 1
ATOM 2237 C CA . GLY A 1 289 ? 0.154 22.617 27.619 1.00 80.31 289 GLY A CA 1
ATOM 2238 C C . GLY A 1 289 ? 1.608 22.299 27.955 1.00 80.31 289 GLY A C 1
ATOM 2239 O O . GLY A 1 289 ? 2.493 23.097 27.668 1.00 80.31 289 GLY A O 1
ATOM 2240 N N . ARG A 1 290 ? 1.899 21.086 28.450 1.00 75.31 290 ARG A N 1
ATOM 2241 C CA . ARG A 1 290 ? 3.287 20.626 28.677 1.00 75.31 290 ARG A CA 1
ATOM 2242 C C . ARG A 1 290 ? 4.123 20.564 27.398 1.00 75.31 290 ARG A C 1
ATOM 2244 O O . ARG A 1 290 ? 5.337 20.707 27.464 1.00 75.31 290 ARG A O 1
ATOM 2251 N N . LEU A 1 291 ? 3.483 20.347 26.251 1.00 73.38 291 LEU A N 1
ATOM 2252 C CA . LEU A 1 291 ? 4.127 20.354 24.933 1.00 73.38 291 LEU A CA 1
ATOM 2253 C C . LEU A 1 291 ? 4.170 21.749 24.293 1.00 73.38 291 LEU A C 1
ATOM 2255 O O . LEU A 1 291 ? 4.610 21.893 23.152 1.00 73.38 291 LEU A O 1
ATOM 2259 N N . ASN A 1 292 ? 3.746 22.775 25.035 1.00 81.25 292 ASN A N 1
ATOM 2260 C CA . ASN A 1 292 ? 3.703 24.164 24.605 1.00 81.25 292 ASN A CA 1
ATOM 2261 C C . ASN A 1 292 ? 2.872 24.374 23.326 1.00 81.25 292 ASN A C 1
ATOM 2263 O O . ASN A 1 292 ? 3.246 25.173 22.470 1.00 81.25 292 ASN A O 1
ATOM 2267 N N . LEU A 1 293 ? 1.771 23.631 23.167 1.00 81.25 293 LEU A N 1
ATOM 2268 C CA . LEU A 1 293 ? 0.828 23.773 22.048 1.00 81.25 293 LEU A CA 1
ATOM 2269 C C . LEU A 1 293 ? -0.391 24.624 22.415 1.00 81.25 293 LEU A C 1
ATOM 2271 O O . LEU A 1 293 ? -0.960 25.301 21.564 1.00 81.25 293 LEU A O 1
ATOM 2275 N N . VAL A 1 294 ? -0.794 24.603 23.680 1.00 87.19 294 VAL A N 1
ATOM 2276 C CA . VAL A 1 294 ? -1.920 25.391 24.190 1.00 87.19 294 VAL A CA 1
ATOM 2277 C C . VAL A 1 294 ? -1.528 26.026 25.513 1.00 87.19 294 VAL A C 1
ATOM 2279 O O . VAL A 1 294 ? -0.712 25.477 26.248 1.00 87.19 294 VAL A O 1
ATOM 2282 N N . GLU A 1 295 ? -2.119 27.158 25.844 1.00 89.88 295 GLU A N 1
ATOM 2283 C CA . GLU A 1 295 ? -1.905 27.831 27.121 1.00 89.88 295 GLU A CA 1
ATOM 2284 C C . GLU A 1 295 ? -3.238 28.283 27.710 1.00 89.88 295 GLU A C 1
ATOM 2286 O O . GLU A 1 295 ? -4.171 28.618 26.982 1.00 89.88 295 GLU A O 1
ATOM 2291 N N . ASN A 1 296 ? -3.342 28.259 29.036 1.00 87.31 296 ASN A N 1
ATOM 2292 C CA . ASN A 1 296 ? -4.521 28.730 29.753 1.00 87.31 296 ASN A CA 1
ATOM 2293 C C . ASN A 1 296 ? -4.254 30.155 30.240 1.00 87.31 296 ASN A C 1
ATOM 2295 O O . ASN A 1 296 ? -3.330 30.366 31.023 1.00 87.31 296 ASN A O 1
ATOM 2299 N N . ARG A 1 297 ? -5.050 31.114 29.763 1.00 84.38 297 ARG A N 1
ATOM 2300 C CA . ARG A 1 297 ? -4.960 32.540 30.113 1.00 84.38 297 ARG A CA 1
ATOM 2301 C C . ARG A 1 297 ? -6.117 33.010 31.002 1.00 84.38 297 ARG A C 1
ATOM 2303 O O . ARG A 1 297 ? -6.331 34.211 31.120 1.00 84.38 297 ARG A O 1
ATOM 2310 N N . GLY A 1 298 ? -6.880 32.087 31.591 1.00 72.62 298 GLY A N 1
ATOM 2311 C CA . GLY A 1 298 ? -7.904 32.438 32.577 1.00 72.62 298 GLY A CA 1
ATOM 2312 C C . GLY A 1 298 ? -7.273 33.157 33.773 1.00 72.62 298 GLY A C 1
ATOM 2313 O O . GLY A 1 298 ? -6.160 32.815 34.178 1.00 72.62 298 GLY A O 1
ATOM 2314 N N . GLU A 1 299 ? -7.948 34.178 34.300 1.00 53.59 299 GLU A N 1
ATOM 2315 C CA . GLU A 1 299 ? -7.446 34.991 35.410 1.00 53.59 299 GLU A CA 1
ATOM 2316 C C . GLU A 1 299 ? -7.118 34.126 36.638 1.00 53.59 299 GLU A C 1
ATOM 2318 O O . GLU A 1 299 ? -8.002 33.517 37.232 1.00 53.59 299 GLU A O 1
ATOM 2323 N N . GLY A 1 300 ? -5.836 34.117 37.020 1.00 49.44 300 GLY A N 1
ATOM 2324 C CA . GLY A 1 300 ? -5.361 33.737 38.350 1.00 49.44 300 GLY A CA 1
ATOM 2325 C C . GLY A 1 300 ? -5.357 32.239 38.660 1.00 49.44 300 GLY A C 1
ATOM 2326 O O . GLY A 1 300 ? -6.351 31.532 38.538 1.00 49.44 300 GLY A O 1
ATOM 2327 N N . GLN A 1 301 ? -4.233 31.745 39.179 1.00 49.62 301 GLN A N 1
ATOM 2328 C CA . GLN A 1 301 ? -4.145 30.442 39.844 1.00 49.62 301 GLN A CA 1
ATOM 2329 C C . GLN A 1 301 ? -4.888 30.426 41.199 1.00 49.62 301 GLN A C 1
ATOM 2331 O O . GLN A 1 301 ? -4.339 30.007 42.216 1.00 49.62 301 GLN A O 1
ATOM 2336 N N . GLU A 1 302 ? -6.143 30.867 41.231 1.00 47.53 302 GLU A N 1
ATOM 2337 C CA . GLU A 1 302 ? -7.046 30.677 42.361 1.00 47.53 302 GLU A CA 1
ATOM 2338 C C . GLU A 1 302 ? -7.965 29.484 42.075 1.00 47.53 302 GLU A C 1
ATOM 2340 O O . GLU A 1 302 ? -8.509 29.318 40.980 1.00 47.53 302 GLU A O 1
ATOM 2345 N N . LYS A 1 303 ? -8.102 28.584 43.056 1.00 41.91 303 LYS A N 1
ATOM 2346 C CA . LYS A 1 303 ? -8.892 27.350 42.924 1.00 41.91 303 LYS A CA 1
ATOM 2347 C C . LYS A 1 303 ? -10.356 27.684 42.606 1.00 41.91 303 LYS A C 1
ATOM 2349 O O . LYS A 1 303 ? -11.127 27.962 43.517 1.00 41.91 303 LYS A O 1
ATOM 2354 N N . GLY A 1 304 ? -10.742 27.566 41.335 1.00 54.25 304 GLY A N 1
ATOM 2355 C CA . GLY A 1 304 ? -12.137 27.660 40.889 1.00 54.25 304 GLY A CA 1
ATOM 2356 C C . GLY A 1 304 ? -12.405 28.601 39.712 1.00 54.25 304 GLY A C 1
ATOM 2357 O O . GLY A 1 304 ? -13.539 28.621 39.240 1.00 54.25 304 GLY A O 1
ATOM 2358 N N . ALA A 1 305 ? -11.408 29.341 39.216 1.00 56.72 305 ALA A N 1
ATOM 2359 C CA . ALA A 1 305 ? -11.575 30.191 38.035 1.00 56.72 305 ALA A CA 1
ATOM 2360 C C . ALA A 1 305 ? -11.799 29.365 36.751 1.00 56.72 305 ALA A C 1
ATOM 2362 O O . ALA A 1 305 ? -11.285 28.252 36.596 1.00 56.72 305 ALA A O 1
ATOM 2363 N N . ALA A 1 306 ? -12.597 29.902 35.823 1.00 63.09 306 ALA A N 1
ATOM 2364 C CA . ALA A 1 306 ? -12.891 29.242 34.556 1.00 63.09 306 ALA A CA 1
ATOM 2365 C C . ALA A 1 306 ? -11.646 29.239 33.650 1.00 63.09 306 ALA A C 1
ATOM 2367 O O . ALA A 1 306 ? -11.055 30.283 33.385 1.00 63.09 306 ALA A O 1
ATOM 2368 N N . ASN A 1 307 ? -11.245 28.059 33.165 1.00 76.50 307 ASN A N 1
ATOM 2369 C CA . ASN A 1 307 ? -10.128 27.942 32.223 1.00 76.50 307 ASN A CA 1
ATOM 2370 C C . ASN A 1 307 ? -10.455 28.660 30.907 1.00 76.50 307 ASN A C 1
ATOM 2372 O O . ASN A 1 307 ? -11.573 28.522 30.417 1.00 76.50 307 ASN A O 1
ATOM 2376 N N . ALA A 1 308 ? -9.466 29.324 30.308 1.00 86.31 308 ALA A N 1
ATOM 2377 C CA . ALA A 1 308 ? -9.591 29.984 29.010 1.00 86.31 308 ALA A CA 1
ATOM 2378 C C . ALA A 1 308 ? -8.390 29.630 28.120 1.00 86.31 308 ALA A C 1
ATOM 2380 O O . ALA A 1 308 ? -7.306 30.214 28.241 1.00 86.31 308 ALA A O 1
ATOM 2381 N N . TRP A 1 309 ? -8.554 28.637 27.242 1.00 90.25 309 TRP A N 1
ATOM 2382 C CA . TRP A 1 309 ? -7.435 28.099 26.462 1.00 90.25 309 TRP A CA 1
ATOM 2383 C C . TRP A 1 309 ? -7.213 28.832 25.149 1.00 90.25 309 TRP A C 1
ATOM 2385 O O . TRP A 1 309 ? -8.147 29.152 24.423 1.00 90.25 309 TRP A O 1
ATOM 2395 N N . HIS A 1 310 ? -5.944 29.036 24.826 1.00 90.81 310 HIS A N 1
ATOM 2396 C CA . HIS A 1 310 ? -5.476 29.667 23.603 1.00 90.81 310 HIS A CA 1
ATOM 2397 C C . HIS A 1 310 ? -4.417 28.780 22.949 1.00 90.81 310 HIS A C 1
ATOM 2399 O O . HIS A 1 310 ? -3.685 28.067 23.642 1.00 90.81 310 HIS A O 1
ATOM 2405 N N . LEU A 1 311 ? -4.313 28.821 21.619 1.00 86.81 311 LEU A N 1
ATOM 2406 C CA . LEU A 1 311 ? -3.172 28.219 20.935 1.00 86.81 311 LEU A CA 1
ATOM 2407 C C . LEU A 1 311 ? -1.928 29.074 21.167 1.00 86.81 311 LEU A C 1
ATOM 2409 O O . LEU A 1 311 ? -1.963 30.296 21.030 1.00 86.81 311 LEU A O 1
ATOM 2413 N N . THR A 1 312 ? -0.806 28.421 21.453 1.00 85.75 312 THR A N 1
ATOM 2414 C CA . THR A 1 312 ? 0.501 29.082 21.398 1.00 85.75 312 THR A CA 1
ATOM 2415 C C . THR A 1 312 ? 0.915 29.276 19.935 1.00 85.75 312 THR A C 1
ATOM 2417 O O . THR A 1 312 ? 0.340 28.674 19.023 1.00 85.75 312 THR A O 1
ATOM 2420 N N . ALA A 1 313 ? 1.976 30.050 19.684 1.00 76.69 313 ALA A N 1
ATOM 2421 C CA . ALA A 1 313 ? 2.535 30.185 18.334 1.00 76.69 313 ALA A CA 1
ATOM 2422 C C . ALA A 1 313 ? 2.875 28.820 17.698 1.00 76.69 313 ALA A C 1
ATOM 2424 O O . ALA A 1 313 ? 2.652 28.625 16.505 1.00 76.69 313 ALA A O 1
ATOM 2425 N N . ARG A 1 314 ? 3.345 27.859 18.508 1.00 73.25 314 ARG A N 1
ATOM 2426 C CA . ARG A 1 314 ? 3.632 26.484 18.075 1.00 73.25 314 ARG A CA 1
ATOM 2427 C C . ARG A 1 314 ? 2.350 25.686 17.819 1.00 73.25 314 ARG A C 1
ATOM 2429 O O . ARG A 1 314 ? 2.243 25.037 16.785 1.00 73.25 314 ARG A O 1
ATOM 2436 N N . GLY A 1 315 ? 1.346 25.778 18.694 1.00 76.75 315 GLY A N 1
ATOM 2437 C CA . GLY A 1 315 ? 0.042 25.133 18.488 1.00 76.75 315 GLY A CA 1
ATOM 2438 C C . GLY A 1 315 ? -0.674 25.585 17.220 1.00 76.75 315 GLY A C 1
ATOM 2439 O O . GLY A 1 315 ? -1.210 24.757 16.490 1.00 76.75 315 GLY A O 1
ATOM 2440 N N . ALA A 1 316 ? -0.619 26.882 16.915 1.00 78.56 316 ALA A N 1
ATOM 2441 C CA . ALA A 1 316 ? -1.207 27.456 15.706 1.00 78.56 316 ALA A CA 1
ATOM 2442 C C . ALA A 1 316 ? -0.474 27.048 14.418 1.00 78.56 316 ALA A C 1
ATOM 2444 O O . ALA A 1 316 ? -1.055 27.104 13.335 1.00 78.56 316 ALA A O 1
ATOM 2445 N N . GLN A 1 317 ? 0.807 26.682 14.503 1.00 68.69 317 GLN A N 1
ATOM 2446 C CA . GLN A 1 317 ? 1.546 26.114 13.374 1.00 68.69 317 GLN A CA 1
ATOM 2447 C C . GLN A 1 317 ? 1.163 24.643 13.152 1.00 68.69 317 GLN A C 1
ATOM 2449 O O . GLN A 1 317 ? 0.926 24.245 12.015 1.00 68.69 317 GLN A O 1
ATOM 2454 N N . VAL A 1 318 ? 1.035 23.862 14.232 1.00 70.56 318 VAL A N 1
ATOM 2455 C CA . VAL A 1 318 ? 0.601 22.453 14.188 1.00 70.56 318 VAL A CA 1
ATOM 2456 C C . VAL A 1 318 ? -0.825 22.315 13.657 1.00 70.56 318 VAL A C 1
ATOM 2458 O O . VAL A 1 318 ? -1.082 21.466 12.809 1.00 70.56 318 VAL A O 1
ATOM 2461 N N . GLU A 1 319 ? -1.752 23.156 14.118 1.00 80.06 319 GLU A N 1
ATOM 2462 C CA . GLU A 1 319 ? -3.139 23.160 13.638 1.00 80.06 319 GLU A CA 1
ATOM 2463 C C . GLU A 1 319 ? -3.206 23.442 12.131 1.00 80.06 319 GLU A C 1
ATOM 2465 O O . GLU A 1 319 ? -3.773 22.645 11.389 1.00 80.06 319 GLU A O 1
ATOM 2470 N N . ARG A 1 320 ? -2.521 24.489 11.650 1.00 73.75 320 ARG A N 1
ATOM 2471 C CA . ARG A 1 320 ? -2.484 24.830 10.219 1.00 73.75 320 ARG A CA 1
ATOM 2472 C C . ARG A 1 320 ? -1.878 23.737 9.344 1.00 73.75 320 ARG A C 1
ATOM 2474 O O . ARG A 1 320 ? -2.319 23.567 8.212 1.00 73.75 320 ARG A O 1
ATOM 2481 N N . ALA A 1 321 ? -0.883 23.014 9.854 1.00 61.53 321 ALA A N 1
ATOM 2482 C CA . ALA A 1 321 ? -0.245 21.910 9.139 1.00 61.53 321 ALA A CA 1
ATOM 2483 C C . ALA A 1 321 ? -1.124 20.648 9.064 1.00 61.53 321 ALA A C 1
ATOM 2485 O O . ALA A 1 321 ? -0.937 19.832 8.168 1.00 61.53 321 ALA A O 1
ATOM 2486 N N . THR A 1 322 ? -2.077 20.481 9.988 1.00 64.19 322 THR A N 1
ATOM 2487 C CA . THR A 1 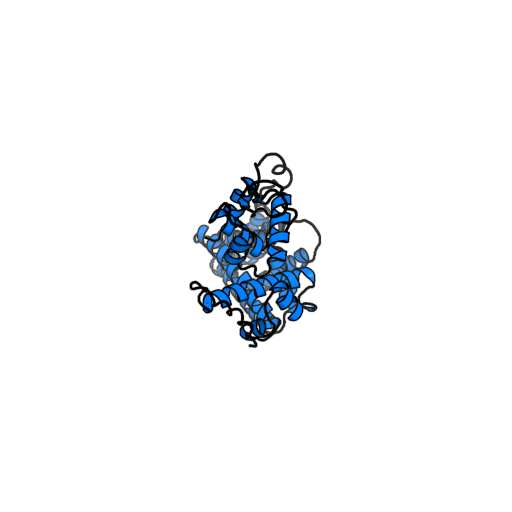322 ? -2.886 19.255 10.134 1.00 64.19 322 THR A CA 1
ATOM 2488 C C . THR A 1 322 ? -4.366 19.445 9.797 1.00 64.19 322 THR A C 1
ATOM 2490 O O . THR A 1 322 ? -5.138 18.485 9.845 1.00 64.19 322 THR A O 1
ATOM 2493 N N . ARG A 1 323 ? -4.779 20.666 9.438 1.00 60.53 323 ARG A N 1
ATOM 2494 C CA . ARG A 1 323 ? -6.149 20.986 9.038 1.00 60.53 323 ARG A CA 1
ATOM 2495 C C . ARG A 1 323 ? -6.490 20.292 7.708 1.00 60.53 323 ARG A C 1
ATOM 2497 O O . ARG A 1 323 ? -5.821 20.565 6.710 1.00 60.53 323 ARG A O 1
ATOM 2504 N N . PRO A 1 324 ? -7.515 19.424 7.657 1.00 50.69 324 PRO A N 1
ATOM 2505 C CA . PRO A 1 324 ? -7.962 18.837 6.397 1.00 50.69 324 PRO A CA 1
ATOM 2506 C C . PRO A 1 324 ? -8.490 19.945 5.469 1.00 50.69 324 PRO A C 1
ATOM 2508 O O . PRO A 1 324 ? -9.241 20.813 5.923 1.00 50.69 324 PRO A O 1
ATOM 2511 N N . ARG A 1 325 ? -8.045 19.940 4.205 1.00 39.66 325 ARG A N 1
ATOM 2512 C CA . ARG A 1 325 ? -8.550 20.821 3.139 1.00 39.66 325 ARG A CA 1
ATOM 2513 C C . ARG A 1 325 ? -9.818 20.259 2.517 1.00 39.66 325 ARG A C 1
ATOM 2515 O O . ARG A 1 325 ? -9.885 19.020 2.375 1.00 39.66 325 ARG A O 1
#